Protein AF-A0A7S1RXE0-F1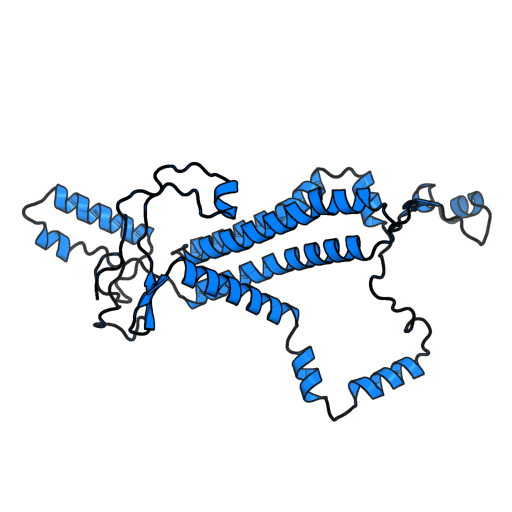 (afdb_monomer_lite)

Radius of gyration: 29.91 Å; chains: 1; bounding box: 59×55×95 Å

Organism: Alexandrium catenella (NCBI:txid2925)

Secondary structure (DSSP, 8-state):
--GGG-SS-GGGB-TTSSB--TTTEE-HHHHHHHHHHHHHHHHH-GGGHHHHHHHS---EE--S-HHHHHHHHHHHHHHHHHHHHHHHHHHHHHHHS-SS---SEEE---TTS-HHHHHHHH---TTTTEEE------HHHHHHHIIIIIHHHHHHHHHHHHHHHHHHHH---HHHHHHHHHHHHHHHTHHHHHHHHHS-HHHHHHHHTBPP--SS-GGGTTT--HHHHHHHHHHHHS-GGGHHHHHHHHHS-HHHHHHHHHHHHHHHHHHHHHEEEPTTS-EEEPPB--BS-----TTHHHHSTT--B-SS-SB-PPP-

Structure (mmCIF, N/CA/C/O backbone):
data_AF-A0A7S1RXE0-F1
#
_entry.id   AF-A0A7S1RXE0-F1
#
loop_
_atom_site.group_PDB
_atom_site.id
_atom_site.type_symbol
_atom_site.label_atom_id
_atom_site.label_alt_id
_atom_site.label_comp_id
_atom_site.label_asym_id
_atom_site.label_entity_id
_atom_site.label_seq_id
_atom_site.pdbx_PDB_ins_code
_atom_site.Cartn_x
_atom_site.Cartn_y
_atom_site.Cartn_z
_atom_site.occupancy
_atom_site.B_iso_or_equiv
_atom_site.auth_seq_id
_atom_site.auth_comp_id
_atom_site.auth_asym_id
_atom_site.auth_atom_id
_atom_site.pdbx_PDB_model_num
ATOM 1 N N . ALA A 1 1 ? 12.613 -15.939 -18.818 1.00 56.81 1 ALA A N 1
ATOM 2 C CA . ALA A 1 1 ? 13.789 -16.831 -18.950 1.00 56.81 1 ALA A CA 1
ATOM 3 C C . ALA A 1 1 ? 14.965 -16.203 -18.206 1.00 56.81 1 ALA A C 1
ATOM 5 O O . ALA A 1 1 ? 15.005 -14.984 -18.117 1.00 56.81 1 ALA A O 1
ATOM 6 N N . SER A 1 2 ? 15.896 -16.988 -17.652 1.00 66.44 2 SER A N 1
ATOM 7 C CA . SER A 1 2 ? 17.150 -16.416 -17.131 1.00 66.44 2 SER A CA 1
ATOM 8 C C . SER A 1 2 ? 17.940 -15.808 -18.292 1.00 66.44 2 SER A C 1
ATOM 10 O O . SER A 1 2 ? 18.082 -16.481 -19.314 1.00 66.44 2 SER A O 1
ATOM 12 N N . ILE A 1 3 ? 18.480 -14.592 -18.130 1.00 71.69 3 ILE A N 1
ATOM 13 C CA . ILE A 1 3 ? 19.324 -13.902 -19.132 1.00 71.69 3 ILE A CA 1
ATOM 14 C C . ILE A 1 3 ? 20.454 -14.819 -19.627 1.00 71.69 3 ILE A C 1
ATOM 16 O O . ILE A 1 3 ? 20.815 -14.809 -20.799 1.00 71.69 3 ILE A O 1
ATOM 20 N N . THR A 1 4 ? 20.963 -15.694 -18.756 1.00 79.56 4 THR A N 1
ATOM 21 C CA . THR A 1 4 ? 22.038 -16.641 -19.085 1.00 79.56 4 THR A CA 1
ATOM 22 C C . THR A 1 4 ? 21.655 -17.729 -20.089 1.00 79.56 4 THR A C 1
ATOM 24 O O . THR A 1 4 ? 22.543 -18.372 -20.638 1.00 79.56 4 THR A O 1
ATOM 27 N N . ARG A 1 5 ? 20.362 -17.971 -20.336 1.00 78.56 5 ARG A N 1
ATOM 28 C CA . ARG A 1 5 ? 19.884 -19.065 -21.200 1.00 78.56 5 ARG A CA 1
ATOM 29 C C . ARG A 1 5 ? 19.414 -18.609 -22.575 1.00 78.56 5 ARG A C 1
ATOM 31 O O . ARG A 1 5 ? 18.788 -19.403 -23.270 1.00 78.56 5 ARG A O 1
ATOM 38 N N . CYS A 1 6 ? 19.658 -17.358 -22.959 1.00 73.44 6 CYS A N 1
ATOM 39 C CA . CYS A 1 6 ? 19.063 -16.843 -24.183 1.00 73.44 6 CYS A CA 1
ATOM 40 C C . CYS A 1 6 ? 19.941 -15.895 -25.015 1.00 73.44 6 CYS A C 1
ATOM 42 O O . CYS A 1 6 ? 19.549 -14.757 -25.262 1.00 73.44 6 CYS A O 1
ATOM 44 N N . PRO A 1 7 ? 21.121 -16.352 -25.469 1.00 74.12 7 PRO A N 1
ATOM 45 C CA . PRO A 1 7 ? 21.952 -15.567 -26.375 1.00 74.12 7 PRO A CA 1
ATOM 46 C C . PRO A 1 7 ? 21.363 -15.441 -27.792 1.00 74.12 7 PRO A C 1
ATOM 48 O O . PRO A 1 7 ? 21.602 -14.424 -28.423 1.00 74.12 7 PRO A O 1
ATOM 51 N N . ASP A 1 8 ? 20.550 -16.399 -28.265 1.00 79.75 8 ASP A N 1
ATOM 52 C CA . ASP A 1 8 ? 20.041 -16.420 -29.655 1.00 79.75 8 ASP A CA 1
ATOM 53 C C . ASP A 1 8 ? 18.549 -16.797 -29.774 1.00 79.75 8 ASP A C 1
ATOM 55 O O . ASP A 1 8 ? 18.056 -17.124 -30.853 1.00 79.75 8 ASP A O 1
ATOM 59 N N . GLY A 1 9 ? 17.808 -16.808 -28.662 1.00 77.50 9 GLY A N 1
ATOM 60 C CA . GLY A 1 9 ? 16.384 -17.148 -28.694 1.00 77.50 9 GLY A CA 1
ATOM 61 C C . GLY A 1 9 ? 15.534 -16.021 -29.305 1.00 77.50 9 GLY A C 1
ATOM 62 O O . GLY A 1 9 ? 15.848 -14.848 -29.088 1.00 77.50 9 GLY A O 1
ATOM 63 N N . PRO A 1 10 ? 14.422 -16.341 -29.997 1.00 73.75 10 PRO A N 1
ATOM 64 C CA . PRO A 1 10 ? 13.541 -15.335 -30.607 1.00 73.75 10 PRO A CA 1
ATOM 65 C C . PRO A 1 10 ? 12.991 -14.330 -29.578 1.00 73.75 10 PRO A C 1
ATOM 67 O O . PRO A 1 10 ? 12.842 -13.148 -29.868 1.00 73.75 10 PRO A O 1
ATOM 70 N N . ASN A 1 11 ? 12.818 -14.765 -28.327 1.00 75.56 11 ASN A N 1
ATOM 71 C CA . ASN A 1 11 ? 12.256 -13.965 -27.234 1.00 75.56 11 ASN A CA 1
ATOM 72 C C . ASN A 1 11 ? 13.297 -13.129 -26.463 1.00 75.56 11 ASN A C 1
ATOM 74 O O . ASN A 1 11 ? 13.048 -12.736 -25.322 1.00 75.56 11 ASN A O 1
ATOM 78 N N . CYS A 1 12 ? 14.483 -12.901 -27.039 1.00 82.50 12 CYS A N 1
ATOM 79 C CA . CYS A 1 12 ? 15.618 -12.281 -26.337 1.00 82.50 12 CYS A CA 1
ATOM 80 C C . CYS A 1 12 ? 16.086 -10.973 -26.948 1.00 82.50 12 CYS A C 1
ATOM 82 O O . CYS A 1 12 ? 17.210 -10.533 -26.714 1.00 82.50 12 CYS A O 1
ATOM 84 N N . ARG A 1 13 ? 15.175 -10.316 -27.664 1.00 86.69 13 ARG A N 1
ATOM 85 C CA . ARG A 1 13 ? 15.308 -8.925 -28.074 1.00 86.69 13 ARG A CA 1
ATOM 86 C C . ARG A 1 13 ? 14.659 -8.013 -27.046 1.00 86.69 13 ARG A C 1
ATOM 88 O O . ARG A 1 13 ? 13.558 -8.295 -26.572 1.00 86.69 13 ARG A O 1
ATOM 95 N N . GLY A 1 14 ? 15.360 -6.946 -26.694 1.00 86.75 14 GLY A N 1
ATOM 96 C CA . GLY A 1 14 ? 14.820 -5.917 -25.825 1.00 86.75 14 GLY A CA 1
ATOM 97 C C . GLY A 1 14 ? 13.985 -4.884 -26.553 1.00 86.75 14 GLY A C 1
ATOM 98 O O . GLY A 1 14 ? 13.814 -4.963 -27.773 1.00 86.75 14 GLY A O 1
ATOM 99 N N . PRO A 1 15 ? 13.436 -3.915 -25.808 1.00 84.56 15 PRO A N 1
ATOM 100 C CA . PRO A 1 15 ? 12.688 -2.815 -26.377 1.00 84.56 15 PRO A CA 1
ATOM 101 C C . PRO A 1 15 ? 13.453 -2.038 -27.448 1.00 84.56 15 PRO A C 1
ATOM 103 O O . PRO A 1 15 ? 12.824 -1.535 -28.375 1.00 84.56 15 PRO A O 1
ATOM 106 N N . GLY A 1 16 ? 14.787 -1.976 -27.357 1.00 87.38 16 GLY A N 1
ATOM 107 C CA . GLY A 1 16 ? 15.658 -1.377 -28.369 1.00 87.38 16 GLY A CA 1
ATOM 108 C C . GLY A 1 16 ? 15.808 -2.210 -29.645 1.00 87.38 16 GLY A C 1
ATOM 109 O O . GLY A 1 16 ? 16.477 -1.773 -30.581 1.00 87.38 16 GLY A O 1
ATOM 110 N N . GLY A 1 17 ? 15.190 -3.393 -29.706 1.00 87.44 17 GLY A N 1
ATOM 111 C CA . GLY A 1 17 ? 15.201 -4.294 -30.857 1.00 87.44 17 GLY A CA 1
ATOM 112 C C . GLY A 1 17 ? 16.471 -5.136 -30.990 1.00 87.44 17 GLY A C 1
ATOM 113 O O . GLY A 1 17 ? 16.595 -5.897 -31.953 1.00 87.44 17 GLY A O 1
ATOM 114 N N . THR A 1 18 ? 17.405 -5.039 -30.044 1.00 88.56 18 THR A N 1
ATOM 115 C CA . THR A 1 18 ? 18.674 -5.770 -30.054 1.00 88.56 18 THR A CA 1
ATOM 116 C C . THR A 1 18 ? 18.710 -6.858 -28.980 1.00 88.56 18 THR A C 1
ATOM 118 O O . THR A 1 18 ? 17.915 -6.874 -28.042 1.00 88.56 18 THR A O 1
ATOM 121 N N . THR A 1 19 ? 19.629 -7.812 -29.126 1.00 87.00 19 THR A N 1
ATOM 122 C CA . THR A 1 19 ? 19.705 -8.977 -28.240 1.00 87.00 19 THR A CA 1
ATOM 123 C C . THR A 1 19 ? 20.204 -8.618 -26.839 1.00 87.00 19 THR A C 1
ATOM 125 O O . THR A 1 19 ? 21.245 -7.969 -26.687 1.00 87.00 19 THR A O 1
ATOM 128 N N . TYR A 1 20 ? 19.510 -9.091 -25.805 1.00 85.12 20 TYR A N 1
ATOM 129 C CA . TYR A 1 20 ? 19.925 -8.916 -24.417 1.00 85.12 20 TYR A CA 1
ATOM 130 C C . TYR A 1 20 ? 21.202 -9.695 -24.108 1.00 85.12 20 TYR A C 1
ATOM 132 O O . TYR A 1 20 ? 21.235 -10.923 -24.154 1.00 85.12 20 TYR A O 1
ATOM 140 N N . THR A 1 21 ? 22.245 -8.985 -23.691 1.00 87.06 21 THR A N 1
ATOM 141 C CA . THR A 1 21 ? 23.423 -9.594 -23.067 1.00 87.06 21 THR A CA 1
ATOM 142 C C . THR A 1 21 ? 23.745 -8.861 -21.773 1.00 87.06 21 THR A C 1
ATOM 144 O O . THR A 1 21 ? 23.482 -7.665 -21.644 1.00 87.06 21 THR A O 1
ATOM 147 N N . LEU A 1 22 ? 24.331 -9.564 -20.798 1.00 85.62 22 LEU A N 1
ATOM 148 C CA . LEU A 1 22 ? 24.631 -8.991 -19.479 1.00 85.62 22 LEU A CA 1
ATOM 149 C C . LEU A 1 22 ? 25.513 -7.729 -19.571 1.00 85.62 22 LEU A C 1
ATOM 151 O O . LEU A 1 22 ? 25.358 -6.808 -18.780 1.00 85.62 22 LEU A O 1
ATOM 155 N N . SER A 1 23 ? 26.408 -7.660 -20.561 1.00 88.50 23 SER A N 1
ATOM 156 C CA . SER A 1 23 ? 27.280 -6.503 -20.808 1.00 88.50 23 SER A CA 1
ATOM 157 C C . SER A 1 23 ? 26.584 -5.323 -21.502 1.00 88.50 23 SER A C 1
ATOM 159 O O . SER A 1 23 ? 27.087 -4.194 -21.448 1.00 88.50 23 SER A O 1
ATOM 161 N N . ARG A 1 24 ? 25.446 -5.572 -22.163 1.00 89.94 24 ARG A N 1
ATOM 162 C CA . ARG A 1 24 ? 24.657 -4.569 -22.895 1.00 89.94 24 ARG A CA 1
ATOM 163 C C . ARG A 1 24 ? 23.478 -4.029 -22.092 1.00 89.94 24 ARG A C 1
ATOM 165 O O . ARG A 1 24 ? 22.916 -3.026 -22.512 1.00 89.94 24 ARG A O 1
ATOM 172 N N . LEU A 1 25 ? 23.144 -4.630 -20.949 1.00 88.88 25 LEU A N 1
ATOM 173 C CA . LEU A 1 25 ? 22.117 -4.114 -20.046 1.00 88.88 25 LEU A CA 1
ATOM 174 C C . LEU A 1 25 ? 22.573 -2.810 -19.385 1.00 88.88 25 LEU A C 1
ATOM 176 O O . LEU A 1 25 ? 23.655 -2.730 -18.795 1.00 88.88 25 LEU A O 1
ATOM 180 N N . ARG A 1 26 ? 21.746 -1.774 -19.509 1.00 89.88 26 ARG A N 1
ATOM 181 C CA . ARG A 1 26 ? 21.965 -0.442 -18.936 1.00 89.88 26 ARG A CA 1
ATOM 182 C C . ARG A 1 26 ? 20.712 0.022 -18.198 1.00 89.88 26 ARG A C 1
ATOM 184 O O . ARG A 1 26 ? 19.604 -0.388 -18.541 1.00 89.88 26 ARG A O 1
ATOM 191 N N . SER A 1 27 ? 20.895 0.913 -17.222 1.00 87.25 27 SER A N 1
ATOM 192 C CA . SER A 1 27 ? 19.776 1.648 -16.631 1.00 87.25 27 SER A CA 1
ATOM 193 C C . SER A 1 27 ? 19.073 2.483 -17.705 1.00 87.25 27 SER A C 1
ATOM 195 O O . SER A 1 27 ? 19.691 2.866 -18.705 1.00 87.25 27 SER A O 1
ATOM 197 N N . PHE A 1 28 ? 17.788 2.779 -17.503 1.00 86.44 28 PHE A N 1
ATOM 198 C CA . PHE A 1 28 ? 16.991 3.531 -18.474 1.00 86.44 28 PHE A CA 1
ATOM 199 C C . PHE A 1 28 ? 17.603 4.899 -18.810 1.00 86.44 28 PHE A C 1
ATOM 201 O O . PHE A 1 28 ? 17.676 5.259 -19.983 1.00 86.44 28 PHE A O 1
ATOM 208 N N . ASP A 1 29 ? 18.140 5.619 -17.822 1.00 87.88 29 ASP A N 1
ATOM 209 C CA . ASP A 1 29 ? 18.798 6.912 -18.050 1.00 87.88 29 ASP A CA 1
ATOM 210 C C . ASP A 1 29 ? 20.052 6.782 -18.917 1.00 87.88 29 ASP A C 1
ATOM 212 O O . ASP A 1 29 ? 20.273 7.563 -19.849 1.00 87.88 29 ASP A O 1
ATOM 216 N N . ALA A 1 30 ? 20.872 5.763 -18.644 1.00 90.88 30 ALA A N 1
ATOM 217 C CA . ALA A 1 30 ? 22.077 5.499 -19.417 1.00 90.88 30 ALA A CA 1
ATOM 218 C C . ALA A 1 30 ? 21.731 5.070 -20.848 1.00 90.88 30 ALA A C 1
ATOM 220 O O . ALA A 1 30 ? 22.378 5.518 -21.795 1.00 90.88 30 ALA A O 1
ATOM 221 N N . TYR A 1 31 ? 20.705 4.234 -21.010 1.00 92.00 31 TYR A N 1
ATOM 222 C CA . TYR A 1 31 ? 20.184 3.837 -22.313 1.00 92.00 31 TYR A CA 1
ATOM 223 C C . TYR A 1 31 ? 19.665 5.046 -23.096 1.00 92.00 31 TYR A C 1
ATOM 225 O O . TYR A 1 31 ? 20.139 5.299 -24.201 1.00 92.00 31 TYR A O 1
ATOM 233 N N . THR A 1 32 ? 18.774 5.842 -22.507 1.00 91.44 32 THR A N 1
ATOM 234 C CA . THR A 1 32 ? 18.153 7.009 -23.152 1.00 91.44 32 THR A CA 1
ATOM 235 C C . THR A 1 32 ? 19.199 8.041 -23.560 1.00 91.44 32 THR A C 1
ATOM 237 O O . THR A 1 32 ? 19.188 8.519 -24.692 1.00 91.44 32 THR A O 1
ATOM 240 N N . THR A 1 33 ? 20.172 8.322 -22.688 1.00 95.00 33 THR A N 1
ATOM 241 C CA . THR A 1 33 ? 21.290 9.229 -23.000 1.00 95.00 33 THR A CA 1
ATOM 242 C C . THR A 1 33 ? 22.105 8.731 -24.193 1.00 95.00 33 THR A C 1
ATOM 244 O O . THR A 1 33 ? 22.494 9.515 -25.059 1.00 95.00 33 THR A O 1
ATOM 247 N N . ARG A 1 34 ? 22.357 7.419 -24.275 1.00 95.38 34 ARG A N 1
ATOM 248 C CA . ARG A 1 34 ? 23.104 6.822 -25.390 1.00 95.38 34 ARG A CA 1
ATOM 249 C C . ARG A 1 34 ? 22.306 6.796 -26.687 1.00 95.38 34 ARG A C 1
ATOM 251 O O . ARG A 1 34 ? 22.886 7.076 -27.731 1.00 95.38 34 ARG A O 1
ATOM 258 N N . VAL A 1 35 ? 21.010 6.489 -26.627 1.00 94.69 35 VAL A N 1
ATOM 259 C CA . VAL A 1 35 ? 20.098 6.562 -27.780 1.00 94.69 35 VAL A CA 1
ATOM 260 C C . VAL A 1 35 ? 20.087 7.982 -28.330 1.00 94.69 35 VAL A C 1
ATOM 262 O O . VAL A 1 35 ? 20.375 8.175 -29.507 1.00 94.69 35 VAL A O 1
ATOM 265 N N . PHE A 1 36 ? 19.880 8.974 -27.462 1.00 96.00 36 PHE A N 1
ATOM 266 C CA . PHE A 1 36 ? 19.912 10.383 -27.839 1.00 96.00 36 PHE A CA 1
ATOM 267 C C . PHE A 1 36 ? 21.242 10.770 -28.499 1.00 96.00 36 PHE A C 1
ATOM 269 O O . PHE A 1 36 ? 21.249 11.368 -29.573 1.00 96.00 36 PHE A O 1
ATOM 276 N N . PHE A 1 37 ? 22.374 10.395 -27.898 1.00 97.56 37 PHE A N 1
ATOM 277 C CA . PHE A 1 37 ? 23.696 10.698 -28.449 1.00 97.56 37 PHE A CA 1
ATOM 278 C C . PHE A 1 37 ? 23.930 10.042 -29.816 1.00 97.56 37 PHE A C 1
ATOM 280 O O . PHE A 1 37 ? 24.404 10.698 -30.745 1.00 97.56 37 PHE A O 1
ATOM 287 N N . ARG A 1 38 ? 23.568 8.761 -29.963 1.00 96.88 38 ARG A N 1
ATOM 288 C CA . ARG A 1 38 ? 23.646 8.031 -31.234 1.00 96.88 38 ARG A CA 1
ATOM 289 C C . ARG A 1 38 ? 22.811 8.726 -32.304 1.00 96.88 38 ARG A C 1
ATOM 291 O O . ARG A 1 38 ? 23.309 8.962 -33.401 1.00 96.88 38 ARG A O 1
ATOM 298 N N . ASP A 1 39 ? 21.567 9.062 -31.991 1.00 96.94 39 ASP A N 1
ATOM 299 C CA . ASP A 1 39 ? 20.628 9.627 -32.960 1.00 96.94 39 ASP A CA 1
ATOM 300 C C . ASP A 1 39 ? 21.022 11.062 -33.347 1.00 96.94 39 ASP A C 1
ATOM 302 O O . ASP A 1 39 ? 20.958 11.427 -34.522 1.00 96.94 39 ASP A O 1
ATOM 306 N N . ALA A 1 40 ? 21.563 11.843 -32.406 1.00 97.81 40 ALA A N 1
ATOM 307 C CA . ALA A 1 40 ? 22.163 13.145 -32.692 1.00 97.81 40 ALA A CA 1
ATOM 308 C C . ALA A 1 40 ? 23.377 13.029 -33.631 1.00 97.81 40 ALA A C 1
ATOM 310 O O . ALA A 1 40 ? 23.483 13.786 -34.596 1.00 97.81 40 ALA A O 1
ATOM 311 N N . LEU A 1 41 ? 24.274 12.061 -33.404 1.00 98.06 41 LEU A N 1
ATOM 312 C CA . LEU A 1 41 ? 25.415 11.822 -34.295 1.00 98.06 41 LEU A CA 1
ATOM 313 C C . LEU A 1 41 ? 24.977 11.395 -35.696 1.00 98.06 41 LEU A C 1
ATOM 315 O O . LEU A 1 41 ? 25.530 11.891 -36.675 1.00 98.06 41 LEU A O 1
ATOM 319 N N . LYS A 1 42 ? 23.977 10.515 -35.803 1.00 97.88 42 LYS A N 1
ATOM 320 C CA . LYS A 1 42 ? 23.397 10.125 -37.096 1.00 97.88 42 LYS A CA 1
ATOM 321 C C . LYS A 1 42 ? 22.808 11.325 -37.833 1.00 97.88 42 LYS A C 1
ATOM 323 O O . LYS A 1 42 ? 23.025 11.468 -39.031 1.00 97.88 42 LYS A O 1
ATOM 328 N N . SER A 1 43 ? 22.121 12.211 -37.111 1.00 97.88 43 SER A N 1
ATOM 329 C CA . SER A 1 43 ? 21.580 13.445 -37.684 1.00 97.88 43 SER A CA 1
ATOM 330 C C . SER A 1 43 ? 22.671 14.413 -38.155 1.00 97.88 43 SER A C 1
ATOM 332 O O . SER A 1 43 ? 22.438 15.148 -39.110 1.00 97.88 43 SER A O 1
ATOM 334 N N . LEU A 1 44 ? 23.831 14.450 -37.490 1.00 98.12 44 LEU A N 1
ATOM 335 C CA . LEU A 1 44 ? 24.959 15.314 -37.864 1.00 98.12 44 LEU A CA 1
ATOM 336 C C . LEU A 1 44 ? 25.803 14.733 -39.010 1.00 98.12 44 LEU A C 1
ATOM 338 O O . LEU A 1 44 ? 26.353 15.493 -39.804 1.00 98.12 44 LEU A O 1
ATOM 342 N N . PHE A 1 45 ? 25.913 13.406 -39.099 1.00 98.06 45 PHE A N 1
ATOM 343 C CA . PHE A 1 45 ? 26.766 12.701 -40.059 1.00 98.06 45 PHE A CA 1
ATOM 344 C C . PHE A 1 45 ? 25.994 11.574 -40.771 1.00 98.06 45 PHE A C 1
ATOM 346 O O . PHE A 1 45 ? 26.282 10.395 -40.539 1.00 98.06 45 PHE A O 1
ATOM 353 N N . PRO A 1 46 ? 25.036 11.906 -41.658 1.00 97.88 46 PRO A N 1
ATOM 354 C CA . PRO A 1 46 ? 24.191 10.907 -42.317 1.00 97.88 46 PRO A CA 1
ATOM 355 C C . PRO A 1 46 ? 25.001 9.897 -43.146 1.00 97.88 46 PRO A C 1
ATOM 357 O O . PRO A 1 46 ? 24.705 8.705 -43.127 1.00 97.88 46 PRO A O 1
ATOM 360 N N . ASP A 1 47 ? 26.099 10.330 -43.777 1.00 98.31 47 ASP A N 1
ATOM 361 C CA . ASP A 1 47 ? 26.975 9.462 -44.583 1.00 98.31 47 ASP A CA 1
ATOM 362 C C . ASP A 1 47 ? 27.681 8.368 -43.758 1.00 98.31 47 ASP A C 1
ATOM 364 O O . ASP A 1 47 ? 28.197 7.396 -44.311 1.00 98.31 47 ASP A O 1
ATOM 368 N N . ARG A 1 48 ? 27.715 8.511 -42.425 1.00 98.06 48 ARG A N 1
ATOM 369 C CA . ARG A 1 48 ? 28.352 7.571 -41.487 1.00 98.06 48 ARG A CA 1
ATOM 370 C C . ARG A 1 48 ? 27.341 6.846 -40.605 1.00 98.06 48 ARG A C 1
ATOM 372 O O . ARG A 1 48 ? 27.725 6.281 -39.583 1.00 98.06 48 ARG A O 1
ATOM 379 N N . GLU A 1 49 ? 26.062 6.820 -40.981 1.00 97.62 49 GLU A N 1
ATOM 380 C CA . GLU A 1 49 ? 25.009 6.235 -40.146 1.00 97.62 49 GLU A CA 1
ATOM 381 C C . GLU A 1 49 ? 25.302 4.780 -39.739 1.00 97.62 49 GLU A C 1
ATOM 383 O O . GLU A 1 49 ? 25.135 4.422 -38.570 1.00 97.62 49 GLU A O 1
ATOM 388 N N . ALA A 1 50 ? 25.766 3.948 -40.677 1.00 96.94 50 ALA A N 1
ATOM 389 C CA . ALA A 1 50 ? 26.073 2.541 -40.416 1.00 96.94 50 ALA A CA 1
ATOM 390 C C . ALA A 1 50 ? 27.254 2.371 -39.444 1.00 96.94 50 ALA A C 1
ATOM 392 O O . ALA A 1 50 ? 27.205 1.537 -38.541 1.00 96.94 50 ALA A O 1
ATOM 393 N N . GLU A 1 51 ? 28.294 3.195 -39.593 1.00 97.62 51 GLU A N 1
ATOM 394 C CA . GLU A 1 51 ? 29.463 3.183 -38.711 1.00 97.62 51 GLU A CA 1
ATOM 395 C C . GLU A 1 51 ? 29.095 3.662 -37.301 1.00 97.62 51 GLU A C 1
ATOM 397 O O . GLU A 1 51 ? 29.455 3.022 -36.315 1.00 97.62 51 GLU A O 1
ATOM 402 N N . ILE A 1 52 ? 28.314 4.742 -37.196 1.00 97.62 52 ILE A N 1
ATOM 403 C CA . ILE A 1 52 ? 27.818 5.274 -35.920 1.00 97.62 52 ILE A CA 1
ATOM 404 C C . ILE A 1 52 ? 26.892 4.263 -35.246 1.00 97.62 52 ILE A C 1
ATOM 406 O O . ILE A 1 52 ? 27.002 4.051 -34.044 1.00 97.62 52 ILE A O 1
ATOM 410 N N . GLY A 1 53 ? 26.008 3.606 -35.999 1.00 94.81 53 GLY A N 1
ATOM 411 C CA . GLY A 1 53 ? 25.128 2.566 -35.467 1.00 94.81 53 GLY A CA 1
ATOM 412 C C . GLY A 1 53 ? 25.897 1.390 -34.861 1.00 94.81 53 GLY A C 1
ATOM 413 O O . GLY A 1 53 ? 25.487 0.873 -33.825 1.00 94.81 53 GLY A O 1
ATOM 414 N N . ALA A 1 54 ? 27.024 1.006 -35.467 1.00 94.38 54 ALA A N 1
ATOM 415 C CA . ALA A 1 54 ? 27.889 -0.052 -34.953 1.00 94.38 54 ALA A CA 1
ATOM 416 C C . ALA A 1 54 ? 28.758 0.403 -33.765 1.00 94.38 54 ALA A C 1
ATOM 418 O O . ALA A 1 54 ? 28.960 -0.362 -32.824 1.00 94.38 54 ALA A O 1
ATOM 419 N N . ALA A 1 55 ? 29.278 1.636 -33.794 1.00 96.44 55 ALA A N 1
ATOM 420 C CA . ALA A 1 55 ? 30.195 2.151 -32.776 1.00 96.44 55 ALA A CA 1
ATOM 421 C C . ALA A 1 55 ? 29.487 2.703 -31.525 1.00 96.44 55 ALA A C 1
ATOM 423 O O . ALA A 1 55 ? 30.004 2.584 -30.415 1.00 96.44 55 ALA A O 1
ATOM 424 N N . ALA A 1 56 ? 28.309 3.306 -31.691 1.00 95.44 56 ALA A N 1
ATOM 425 C CA . ALA A 1 56 ? 27.513 3.929 -30.636 1.00 95.44 56 ALA A CA 1
ATOM 426 C C . ALA A 1 56 ? 26.283 3.074 -30.295 1.00 95.44 56 ALA A C 1
ATOM 428 O O . ALA A 1 56 ? 25.146 3.549 -30.311 1.00 95.44 56 ALA A O 1
ATOM 429 N N . ASP A 1 57 ? 26.517 1.798 -29.986 1.00 93.56 57 ASP A N 1
ATOM 430 C CA . ASP A 1 57 ? 25.472 0.894 -29.515 1.00 93.56 57 ASP A CA 1
ATOM 431 C C . ASP A 1 57 ? 24.938 1.361 -28.142 1.00 93.56 57 ASP A C 1
ATOM 433 O O . ASP A 1 57 ? 25.689 1.372 -27.153 1.00 93.56 57 ASP A O 1
ATOM 437 N N . PRO A 1 58 ? 23.649 1.742 -28.032 1.00 94.56 58 PRO A N 1
ATOM 438 C CA . PRO A 1 58 ? 23.082 2.138 -26.751 1.00 94.56 58 PRO A CA 1
ATOM 439 C C . PRO A 1 58 ? 23.006 0.967 -25.765 1.00 94.56 58 PRO A C 1
ATOM 441 O O . PRO A 1 58 ? 22.961 1.202 -24.554 1.00 94.56 58 PRO A O 1
ATOM 444 N N . GLY A 1 59 ? 23.079 -0.272 -26.261 1.00 92.44 59 GLY A N 1
ATOM 445 C CA . GLY A 1 59 ? 22.767 -1.482 -25.518 1.00 92.44 59 GLY A CA 1
ATOM 446 C C . GLY A 1 59 ? 21.260 -1.708 -25.454 1.00 92.44 59 GLY A C 1
ATOM 447 O O . GLY A 1 59 ? 20.510 -1.247 -26.311 1.00 92.44 59 GLY A O 1
ATOM 448 N N . GLU A 1 60 ? 20.818 -2.403 -24.414 1.00 90.25 60 GLU A N 1
ATOM 449 C CA . GLU A 1 60 ? 19.403 -2.580 -24.095 1.00 90.25 60 GLU A CA 1
ATOM 450 C C . GLU A 1 60 ? 19.122 -2.044 -22.696 1.00 90.25 60 GLU A C 1
ATOM 452 O O . GLU A 1 60 ? 19.933 -2.208 -21.780 1.00 90.25 60 GLU A O 1
ATOM 457 N N . TYR A 1 61 ? 17.952 -1.436 -22.522 1.00 85.69 61 TYR A N 1
ATOM 458 C CA . TYR A 1 61 ? 17.383 -1.250 -21.194 1.00 85.69 61 TYR A CA 1
ATOM 459 C C . TYR A 1 61 ? 16.431 -2.407 -20.923 1.00 85.69 61 TYR A C 1
ATOM 461 O O . TYR A 1 61 ? 15.701 -2.855 -21.806 1.00 85.69 61 TYR A O 1
ATOM 469 N N . GLY A 1 62 ? 16.441 -2.931 -19.708 1.00 72.50 62 GLY A N 1
ATOM 470 C CA . GLY A 1 62 ? 15.569 -4.047 -19.388 1.00 72.50 62 GLY A CA 1
ATOM 471 C C . GLY A 1 62 ? 15.836 -4.615 -18.011 1.00 72.50 62 GLY A C 1
ATOM 472 O O . GLY A 1 62 ? 16.985 -4.703 -17.593 1.00 72.50 62 GLY A O 1
ATOM 473 N N . LEU A 1 63 ? 14.729 -4.964 -17.348 1.00 63.41 63 LEU A N 1
ATOM 474 C CA . LEU A 1 63 ? 14.586 -5.693 -16.083 1.00 63.41 63 LEU A CA 1
ATOM 475 C C . LEU A 1 63 ? 15.886 -5.891 -15.291 1.00 63.41 63 LEU A C 1
ATOM 477 O O . LEU A 1 63 ? 16.530 -6.942 -15.351 1.00 63.41 63 LEU A O 1
ATOM 481 N N . GLU A 1 64 ? 16.205 -4.882 -14.484 1.00 68.06 64 GLU A N 1
ATOM 482 C CA . GLU A 1 64 ? 17.055 -5.077 -13.319 1.00 68.06 64 GLU A CA 1
ATOM 483 C C . GLU A 1 64 ? 16.398 -6.129 -12.401 1.00 68.06 64 GLU A C 1
ATOM 485 O O . GLU A 1 64 ? 15.173 -6.199 -12.291 1.00 68.06 64 GLU A O 1
ATOM 490 N N . ASP A 1 65 ? 17.236 -7.012 -11.851 1.00 84.62 65 ASP A N 1
ATOM 491 C CA . ASP A 1 65 ? 16.932 -8.236 -11.095 1.00 84.62 65 ASP A CA 1
ATOM 492 C C . ASP A 1 65 ? 15.448 -8.482 -10.720 1.00 84.62 65 ASP A C 1
ATOM 494 O O . ASP A 1 65 ? 14.883 -7.853 -9.819 1.00 84.62 65 ASP A O 1
ATOM 498 N N . TYR A 1 66 ? 14.838 -9.489 -11.361 1.00 86.81 66 TYR A N 1
ATOM 499 C CA . TYR A 1 66 ? 13.473 -9.952 -11.077 1.00 86.81 66 TYR A CA 1
ATOM 500 C C . TYR A 1 66 ? 13.231 -10.217 -9.583 1.00 86.81 66 TYR A C 1
ATOM 502 O O . TYR A 1 66 ? 12.156 -9.901 -9.063 1.00 86.81 66 TYR A O 1
ATOM 510 N N . TYR A 1 67 ? 14.218 -10.777 -8.879 1.00 90.88 67 TYR A N 1
ATOM 511 C CA . TYR A 1 67 ? 14.086 -11.090 -7.459 1.00 90.88 67 TYR A CA 1
ATOM 512 C C . TYR A 1 67 ? 14.072 -9.830 -6.600 1.00 90.88 67 TYR A C 1
ATOM 514 O O . TYR A 1 67 ? 13.300 -9.763 -5.646 1.00 90.88 67 TYR A O 1
ATOM 522 N N . CYS A 1 68 ? 14.862 -8.816 -6.960 1.00 90.25 68 CYS A N 1
ATOM 523 C CA . CYS A 1 68 ? 14.848 -7.524 -6.279 1.00 90.25 68 CYS A CA 1
ATOM 524 C C . CYS A 1 68 ? 13.465 -6.869 -6.385 1.00 90.25 68 CYS A C 1
ATOM 526 O O . CYS A 1 68 ? 12.885 -6.473 -5.372 1.00 90.25 68 CYS A O 1
ATOM 528 N N . ARG A 1 69 ? 12.875 -6.860 -7.586 1.00 91.56 69 ARG A N 1
ATOM 529 C CA . ARG A 1 69 ? 11.515 -6.347 -7.802 1.00 91.56 69 ARG A CA 1
ATOM 530 C C . ARG A 1 69 ? 10.474 -7.104 -6.983 1.00 91.56 69 ARG A C 1
ATOM 532 O O . ARG A 1 69 ? 9.650 -6.475 -6.322 1.00 91.56 69 ARG A O 1
ATOM 539 N N . LEU A 1 70 ? 10.523 -8.438 -6.989 1.00 94.38 70 LEU A N 1
ATOM 540 C CA . LEU A 1 70 ? 9.605 -9.262 -6.198 1.00 94.38 70 LEU A CA 1
ATOM 541 C C . LEU A 1 70 ? 9.767 -9.003 -4.694 1.00 94.38 70 LEU A C 1
ATOM 543 O O . LEU A 1 70 ? 8.774 -8.920 -3.976 1.00 94.38 70 LEU A O 1
ATOM 547 N N . MET A 1 71 ? 11.002 -8.826 -4.220 1.00 94.56 71 MET A N 1
ATOM 548 C CA . MET A 1 71 ? 11.292 -8.495 -2.827 1.00 94.56 71 MET A CA 1
ATOM 549 C C . MET A 1 71 ? 10.737 -7.118 -2.443 1.00 94.56 71 MET A C 1
ATOM 551 O O . MET A 1 71 ? 10.110 -6.990 -1.395 1.00 94.56 71 MET A O 1
ATOM 555 N N . CYS A 1 72 ? 10.901 -6.088 -3.275 1.00 94.06 72 CYS A N 1
ATOM 556 C CA . CYS A 1 72 ? 10.333 -4.768 -2.989 1.00 94.06 72 CYS A CA 1
ATOM 557 C C . CYS A 1 72 ? 8.807 -4.757 -3.069 1.00 94.06 72 CYS A C 1
ATOM 559 O O . CYS A 1 72 ? 8.167 -4.143 -2.219 1.00 94.06 72 CYS A O 1
ATOM 561 N N . ALA A 1 73 ? 8.213 -5.491 -4.013 1.00 95.25 73 ALA A N 1
ATOM 562 C CA . ALA A 1 73 ? 6.769 -5.701 -4.046 1.00 95.25 73 ALA A CA 1
ATOM 563 C C . ALA A 1 73 ? 6.277 -6.400 -2.766 1.00 95.25 73 ALA A C 1
ATOM 565 O O . ALA A 1 73 ? 5.269 -5.989 -2.195 1.00 95.25 73 ALA A O 1
ATOM 566 N N . LEU A 1 74 ? 7.010 -7.402 -2.268 1.00 96.19 74 LEU A N 1
ATOM 567 C CA . LEU A 1 74 ? 6.706 -8.072 -1.003 1.00 96.19 74 LEU A CA 1
ATOM 568 C C . LEU A 1 74 ? 6.766 -7.096 0.180 1.00 96.19 74 LEU A C 1
ATOM 570 O O . LEU A 1 74 ? 5.817 -7.035 0.957 1.00 96.19 74 LEU A O 1
ATOM 574 N N . LEU A 1 75 ? 7.840 -6.311 0.302 1.00 94.81 75 LEU A N 1
ATOM 575 C CA . LEU A 1 75 ? 7.999 -5.313 1.370 1.00 94.81 75 LEU A CA 1
ATOM 576 C C . LEU A 1 75 ? 6.901 -4.243 1.329 1.00 94.81 75 LEU A C 1
ATOM 578 O O . LEU A 1 75 ? 6.374 -3.855 2.372 1.00 94.81 75 LEU A O 1
ATOM 582 N N . PHE A 1 76 ? 6.521 -3.800 0.132 1.00 95.31 76 PHE A N 1
ATOM 583 C CA . PHE A 1 76 ? 5.409 -2.877 -0.056 1.00 95.31 76 PHE A CA 1
ATOM 584 C C . PHE A 1 76 ? 4.082 -3.490 0.407 1.00 95.31 76 PHE A C 1
ATOM 586 O O . PHE A 1 76 ? 3.378 -2.892 1.222 1.00 95.31 76 PHE A O 1
ATOM 593 N N . VAL A 1 77 ? 3.764 -4.712 -0.040 1.00 96.56 77 VAL A N 1
ATOM 594 C CA . VAL A 1 77 ? 2.540 -5.417 0.373 1.00 96.56 77 VAL A CA 1
ATOM 595 C C . VAL A 1 77 ? 2.529 -5.661 1.884 1.00 96.56 77 VAL A C 1
ATOM 597 O O . VAL A 1 77 ? 1.482 -5.513 2.506 1.00 96.56 77 VAL A O 1
ATOM 600 N N . MET A 1 78 ? 3.675 -5.963 2.502 1.00 95.06 78 MET A N 1
ATOM 601 C CA . MET A 1 78 ? 3.780 -6.078 3.961 1.00 95.06 78 MET A CA 1
ATOM 602 C C . MET A 1 78 ? 3.334 -4.801 4.679 1.00 95.06 78 MET A C 1
ATOM 604 O O . MET A 1 78 ? 2.555 -4.897 5.622 1.00 95.06 78 MET A O 1
ATOM 608 N N . GLY A 1 79 ? 3.780 -3.623 4.229 1.00 93.44 79 GLY A N 1
ATOM 609 C CA . GLY A 1 79 ? 3.360 -2.347 4.824 1.00 93.44 79 GLY A CA 1
ATOM 610 C C . GLY A 1 79 ? 1.870 -2.060 4.619 1.00 93.44 79 GLY A C 1
ATOM 611 O O . GLY A 1 79 ? 1.172 -1.646 5.536 1.00 93.44 79 GLY A O 1
ATOM 612 N N . VAL A 1 80 ? 1.363 -2.358 3.427 1.00 95.19 80 VAL A N 1
ATOM 613 C CA . VAL A 1 80 ? -0.043 -2.172 3.042 1.00 95.19 80 VAL A CA 1
ATOM 614 C C . VAL A 1 80 ? -1.013 -3.078 3.812 1.00 95.19 80 VAL A C 1
ATOM 616 O O . VAL A 1 80 ? -2.164 -2.701 4.054 1.00 95.19 80 VAL A O 1
ATOM 619 N N . VAL A 1 81 ? -0.596 -4.298 4.158 1.00 95.75 81 VAL A N 1
ATOM 620 C CA . VAL A 1 81 ? -1.448 -5.272 4.861 1.00 95.75 81 VAL A CA 1
ATOM 621 C C . VAL A 1 81 ? -1.803 -4.800 6.266 1.00 95.75 81 VAL A C 1
ATOM 623 O O . VAL A 1 81 ? -2.899 -5.095 6.741 1.00 95.75 81 VAL A O 1
ATOM 626 N N . ASP A 1 82 ? -0.934 -4.033 6.911 1.00 93.88 82 ASP A N 1
ATOM 627 C CA . ASP A 1 82 ? -1.191 -3.520 8.259 1.00 93.88 82 ASP A CA 1
ATOM 628 C C . ASP A 1 82 ? -2.345 -2.520 8.248 1.00 93.88 82 ASP A C 1
ATOM 630 O O . ASP A 1 82 ? -3.244 -2.582 9.089 1.00 93.88 82 ASP A O 1
ATOM 634 N N . ASP A 1 83 ? -2.406 -1.681 7.219 1.00 93.88 83 ASP A N 1
ATOM 635 C CA . ASP A 1 83 ? -3.514 -0.750 7.037 1.00 93.88 83 ASP A CA 1
ATOM 636 C C . ASP A 1 83 ? -4.806 -1.451 6.614 1.00 93.88 83 ASP A C 1
ATOM 638 O O . ASP A 1 83 ? -5.894 -1.047 7.043 1.00 93.88 83 ASP A O 1
ATOM 642 N N . LEU A 1 84 ? -4.715 -2.552 5.856 1.00 95.00 84 LEU A N 1
ATOM 643 C CA . LEU A 1 84 ? -5.874 -3.413 5.605 1.00 95.00 84 LEU A CA 1
ATOM 644 C C . LEU A 1 84 ? -6.416 -3.978 6.920 1.00 95.00 84 LEU A C 1
ATOM 646 O O . LEU A 1 84 ? -7.622 -3.934 7.148 1.00 95.00 84 LEU A O 1
ATOM 650 N N . GLN A 1 85 ? -5.546 -4.482 7.799 1.00 94.81 85 GLN A N 1
ATOM 651 C CA . GLN A 1 85 ? -5.950 -5.033 9.093 1.00 94.81 85 GLN A CA 1
ATOM 652 C C . GLN A 1 85 ? -6.632 -3.983 9.968 1.00 94.81 85 GLN A C 1
ATOM 654 O O . GLN A 1 85 ? -7.724 -4.251 10.468 1.00 94.81 85 GLN A O 1
ATOM 659 N N . LYS A 1 86 ? -6.066 -2.775 10.080 1.00 93.75 86 LYS A N 1
ATOM 660 C CA . LYS A 1 86 ? -6.706 -1.649 10.785 1.00 93.75 86 LYS A CA 1
ATOM 661 C C . LYS A 1 86 ? -8.080 -1.317 10.189 1.00 93.75 86 LYS A C 1
ATOM 663 O O . LYS A 1 86 ? -9.040 -1.070 10.914 1.00 93.75 86 LYS A O 1
ATOM 668 N N . THR A 1 87 ? -8.204 -1.349 8.861 1.00 95.06 87 THR A N 1
ATOM 669 C CA . THR A 1 87 ? -9.470 -1.070 8.158 1.00 95.06 87 THR A CA 1
ATOM 670 C C . THR A 1 87 ? -10.512 -2.166 8.397 1.00 95.06 87 THR A C 1
ATOM 672 O O . THR A 1 87 ? -11.683 -1.868 8.631 1.00 95.06 87 THR A O 1
ATOM 675 N N . LEU A 1 88 ? -10.097 -3.435 8.406 1.00 95.75 88 LEU A N 1
ATOM 676 C CA . LEU A 1 88 ? -10.960 -4.569 8.741 1.00 95.75 88 LEU A CA 1
ATOM 677 C C . LEU A 1 88 ? -11.383 -4.547 10.213 1.00 95.75 88 LEU A C 1
ATOM 679 O O . LEU A 1 88 ? -12.538 -4.835 10.506 1.00 95.75 88 LEU A O 1
ATOM 683 N N . GLN A 1 89 ? -10.489 -4.171 11.131 1.00 94.44 89 GLN A N 1
ATOM 684 C CA . GLN A 1 89 ? -10.819 -3.976 12.545 1.00 94.44 89 GLN A CA 1
ATOM 685 C C . GLN A 1 89 ? -11.842 -2.856 12.729 1.00 94.44 89 GLN A C 1
ATOM 687 O O . GLN A 1 89 ? -12.79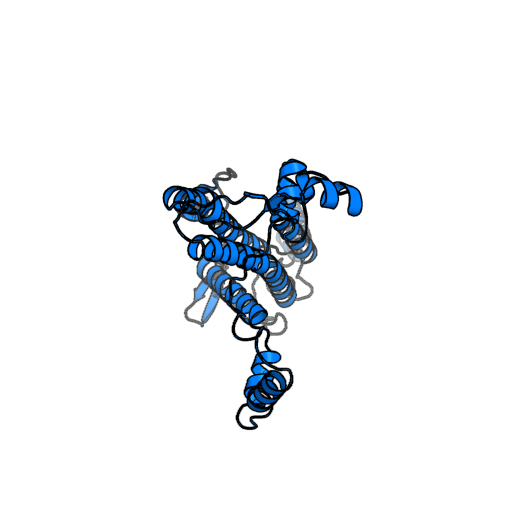9 -3.038 13.473 1.00 94.44 89 GLN A O 1
ATOM 692 N N . LEU A 1 90 ? -11.705 -1.740 12.006 1.00 94.56 90 LEU A N 1
ATOM 693 C CA . LEU A 1 90 ? -12.706 -0.673 12.001 1.00 94.56 90 LEU A CA 1
ATOM 694 C C . LEU A 1 90 ? -14.062 -1.167 11.471 1.00 94.56 90 LEU A C 1
ATOM 696 O O . LEU A 1 90 ? -15.097 -0.885 12.071 1.00 94.56 90 LEU A O 1
ATOM 700 N N . ALA A 1 91 ? -14.068 -1.930 10.374 1.00 96.81 91 ALA A N 1
ATOM 701 C CA . ALA A 1 91 ? -15.290 -2.527 9.834 1.00 96.81 91 ALA A CA 1
ATOM 702 C C . ALA A 1 91 ? -15.945 -3.488 10.838 1.00 96.81 91 ALA A C 1
ATOM 704 O O . ALA A 1 91 ? -17.155 -3.433 11.061 1.00 96.81 91 ALA A O 1
ATOM 705 N N . PHE A 1 92 ? -15.138 -4.340 11.474 1.00 96.00 92 PHE A N 1
ATOM 706 C CA . PHE A 1 92 ? -15.597 -5.278 12.490 1.00 96.00 92 PHE A CA 1
ATOM 707 C C . PHE A 1 92 ? -16.132 -4.554 13.726 1.00 96.00 92 PHE A C 1
ATOM 709 O O . PHE A 1 92 ? -17.189 -4.923 14.222 1.00 96.00 92 PHE A O 1
ATOM 716 N N . LEU A 1 93 ? -15.468 -3.489 14.179 1.00 94.69 93 LEU A N 1
ATOM 717 C CA . LEU A 1 93 ? -15.925 -2.648 15.283 1.00 94.69 93 LEU A CA 1
ATOM 718 C C . LEU A 1 93 ? -17.297 -2.032 14.975 1.00 94.69 93 LEU A C 1
ATOM 720 O O . LEU A 1 93 ? -18.220 -2.160 15.774 1.00 94.69 93 LEU A O 1
ATOM 724 N N . LEU A 1 94 ? -17.472 -1.426 13.795 1.00 95.88 94 LEU A N 1
ATOM 725 C CA . LEU A 1 94 ? -18.758 -0.846 13.379 1.00 95.88 94 LEU A CA 1
ATOM 726 C C . LEU A 1 94 ? -19.886 -1.887 13.331 1.00 95.88 94 LEU A C 1
ATOM 728 O O . LEU A 1 94 ? -21.034 -1.570 13.659 1.00 95.88 94 LEU A O 1
ATOM 732 N N . TYR A 1 95 ? -19.556 -3.118 12.937 1.00 96.25 95 TYR A N 1
ATOM 733 C CA . TYR A 1 95 ? -20.488 -4.241 12.922 1.00 96.25 95 TYR A CA 1
ATOM 734 C C . TYR A 1 95 ? -20.819 -4.752 14.334 1.00 96.25 95 TYR A C 1
ATOM 736 O O . TYR A 1 95 ? -21.991 -4.957 14.646 1.00 96.25 95 TYR A O 1
ATOM 744 N N . ALA A 1 96 ? -19.805 -4.927 15.184 1.00 95.38 96 ALA A N 1
ATOM 745 C CA . ALA A 1 96 ? -19.922 -5.516 16.516 1.00 95.38 96 ALA A CA 1
ATOM 746 C C . ALA A 1 96 ? -20.594 -4.588 17.539 1.00 95.38 96 ALA A C 1
ATOM 748 O O . ALA A 1 96 ? -21.204 -5.072 18.492 1.00 95.38 96 ALA A O 1
ATOM 749 N N . LEU A 1 97 ? -20.506 -3.266 17.362 1.00 95.81 97 LEU A N 1
ATOM 750 C CA . LEU A 1 97 ? -21.132 -2.322 18.287 1.00 95.81 97 LEU A CA 1
ATOM 751 C C . LEU A 1 97 ? -22.654 -2.505 18.334 1.00 95.81 97 LEU A C 1
ATOM 753 O O . LEU A 1 97 ? -23.271 -2.716 17.292 1.00 95.81 97 LEU A O 1
ATOM 757 N N . PRO A 1 98 ? -23.316 -2.370 19.495 1.00 96.19 98 PRO A N 1
ATOM 758 C CA . PRO A 1 98 ? -24.772 -2.404 19.557 1.00 96.19 98 PRO A CA 1
ATOM 759 C C . PRO A 1 98 ? -25.382 -1.163 18.888 1.00 96.19 98 PRO A C 1
ATOM 761 O O . PRO A 1 98 ? -24.757 -0.109 18.785 1.00 96.19 98 PRO A O 1
ATOM 764 N N . THR A 1 99 ? -26.613 -1.294 18.386 1.00 97.94 99 THR A N 1
ATOM 765 C CA . THR A 1 99 ? -27.324 -0.207 17.676 1.00 97.94 99 THR A CA 1
ATOM 766 C C . THR A 1 99 ? -28.060 0.754 18.627 1.00 97.94 99 THR A C 1
ATOM 768 O O . THR A 1 99 ? -28.651 1.745 18.200 1.00 97.94 99 THR A O 1
ATOM 771 N N . GLN A 1 100 ? -28.045 0.466 19.929 1.00 97.00 100 GLN A N 1
ATOM 772 C CA . GLN A 1 100 ? -28.686 1.297 20.946 1.00 97.00 100 GLN A CA 1
ATOM 773 C C . GLN A 1 100 ? -27.824 2.529 21.233 1.00 97.00 100 GLN A C 1
ATOM 775 O O . GLN A 1 100 ? -26.602 2.436 21.248 1.00 97.00 100 GLN A O 1
ATOM 780 N N . CYS A 1 101 ? -28.455 3.690 21.417 1.00 95.44 101 CYS A N 1
ATOM 781 C CA . CYS A 1 101 ? -27.739 4.911 21.769 1.00 95.44 101 CYS A CA 1
ATOM 782 C C . CYS A 1 101 ? -27.338 4.840 23.244 1.00 95.44 101 CYS A C 1
ATOM 784 O O . CYS A 1 101 ? -28.208 4.838 24.115 1.00 95.44 101 CYS A O 1
ATOM 786 N N . GLU A 1 102 ? -26.040 4.784 23.517 1.00 95.44 102 GLU A N 1
ATOM 787 C CA . GLU A 1 102 ? -25.502 4.775 24.874 1.00 95.44 102 GLU A CA 1
ATOM 788 C C . GLU A 1 102 ? -24.514 5.930 25.065 1.00 95.44 102 GLU A C 1
ATOM 790 O O . GLU A 1 102 ? -23.841 6.359 24.127 1.00 95.44 102 GLU A O 1
ATOM 795 N N . SER A 1 103 ? -24.405 6.437 26.296 1.00 96.00 103 SER A N 1
ATOM 796 C CA . SER A 1 103 ? -23.369 7.418 26.625 1.00 96.00 103 SER A CA 1
ATOM 797 C C . SER A 1 103 ? -21.994 6.747 26.619 1.00 96.00 103 SER A C 1
ATOM 799 O O . SER A 1 103 ? -21.774 5.767 27.334 1.00 96.00 103 SER A O 1
ATOM 801 N N . TRP A 1 104 ? -21.067 7.301 25.836 1.00 96.00 104 TRP A N 1
ATOM 802 C CA . TRP A 1 104 ? -19.650 6.912 25.807 1.00 96.00 104 TRP A CA 1
ATOM 803 C C . TRP A 1 104 ? -18.850 7.500 26.975 1.00 96.00 104 TRP A C 1
ATOM 805 O O . TRP A 1 104 ? -17.735 7.067 27.244 1.00 96.00 104 TRP A O 1
ATOM 815 N N . VAL A 1 105 ? -19.434 8.461 27.696 1.00 96.88 105 VAL A N 1
ATOM 816 C CA . VAL A 1 105 ? -18.869 9.035 28.916 1.00 96.88 105 VAL A CA 1
ATOM 817 C C . VAL A 1 105 ? -19.604 8.443 30.109 1.00 96.88 105 VAL A C 1
ATOM 819 O O . VAL A 1 105 ? -20.834 8.553 30.200 1.00 96.88 105 VAL A O 1
ATOM 822 N N . ARG A 1 106 ? -18.858 7.833 31.028 1.00 96.50 106 ARG A N 1
ATOM 823 C CA . ARG A 1 106 ? -19.362 7.388 32.325 1.00 96.50 106 ARG A CA 1
ATOM 824 C C . ARG A 1 106 ? -18.602 8.109 33.425 1.00 96.50 106 ARG A C 1
ATOM 826 O O . ARG A 1 106 ? -17.387 8.251 33.368 1.00 96.50 106 ARG A O 1
ATOM 833 N N . TYR A 1 107 ? -19.341 8.569 34.420 1.00 96.25 107 TYR A N 1
ATOM 834 C CA . TYR A 1 107 ? -18.758 9.104 35.635 1.00 96.25 107 TYR A CA 1
ATOM 835 C C . TYR A 1 107 ? -18.724 7.985 36.674 1.00 96.25 107 TYR A C 1
ATOM 837 O O . TYR A 1 107 ? -19.785 7.510 37.086 1.00 96.25 107 TYR A O 1
ATOM 845 N N . GLU A 1 108 ? -17.534 7.521 37.043 1.00 95.00 108 GLU A N 1
ATOM 846 C CA . GLU A 1 108 ? -17.366 6.442 38.018 1.00 95.00 108 GLU A CA 1
ATOM 847 C C . GLU A 1 108 ? -16.905 7.024 39.349 1.00 95.00 108 GLU A C 1
ATOM 849 O O . GLU A 1 108 ? -15.792 7.527 39.488 1.00 95.00 108 GLU A O 1
ATOM 854 N N . THR A 1 109 ? -17.795 6.986 40.341 1.00 94.75 109 THR A N 1
ATOM 855 C CA . THR A 1 109 ? -17.439 7.297 41.725 1.00 94.75 109 THR A CA 1
ATOM 856 C C . THR A 1 109 ? -16.947 6.032 42.418 1.00 94.75 109 THR A C 1
ATOM 858 O O . THR A 1 109 ? -17.581 4.993 42.247 1.00 94.75 109 THR A O 1
ATOM 861 N N . PRO A 1 110 ? -15.874 6.104 43.219 1.00 93.25 110 PRO A N 1
ATOM 862 C CA . PRO A 1 110 ? -15.413 4.956 43.986 1.00 93.25 110 PRO A CA 1
ATOM 863 C C . PRO A 1 110 ? -16.498 4.452 44.944 1.00 93.25 110 PRO A C 1
ATOM 865 O O . PRO A 1 110 ? -17.153 5.245 45.616 1.00 93.25 110 PRO A O 1
ATOM 868 N N . ASP A 1 111 ? -16.644 3.130 45.041 1.00 95.00 111 ASP A N 1
ATOM 869 C CA . ASP A 1 111 ? -17.668 2.494 45.887 1.00 95.00 111 ASP A CA 1
ATOM 870 C C . ASP A 1 111 ? -17.366 2.595 47.393 1.00 95.00 111 ASP A C 1
ATOM 872 O O . ASP A 1 111 ? -18.248 2.407 48.229 1.00 95.00 111 ASP A O 1
ATOM 876 N N . TRP A 1 112 ? -16.112 2.874 47.757 1.00 93.31 112 TRP A N 1
ATOM 877 C CA . TRP A 1 112 ? -15.624 2.799 49.135 1.00 93.31 112 TRP A CA 1
ATOM 878 C C . TRP A 1 112 ? -15.826 4.078 49.961 1.00 93.31 112 TRP A C 1
ATOM 880 O O . TRP A 1 112 ? -15.595 4.046 51.169 1.00 93.31 112 TRP A O 1
ATOM 890 N N . GLY A 1 113 ? -16.250 5.195 49.363 1.00 93.44 113 GLY A N 1
ATOM 891 C CA . GLY A 1 113 ? -16.401 6.450 50.102 1.00 93.44 113 GLY A CA 1
ATOM 892 C C . GLY A 1 113 ? -16.959 7.623 49.289 1.00 93.44 113 GLY A C 1
ATOM 893 O O . GLY A 1 113 ? -17.145 7.523 48.075 1.00 93.44 113 GLY A O 1
ATOM 894 N N . PRO A 1 114 ? -17.253 8.760 49.946 1.00 95.56 114 PRO A N 1
ATOM 895 C CA . PRO A 1 114 ? -17.722 9.963 49.270 1.00 95.56 114 PRO A CA 1
ATOM 896 C C . PRO A 1 114 ? -16.657 10.529 48.314 1.00 95.56 114 PRO A C 1
ATOM 898 O O . PRO A 1 114 ? -15.468 10.572 48.620 1.00 95.56 114 PRO A O 1
ATOM 901 N N . ARG A 1 115 ? -17.106 11.040 47.159 1.00 94.56 115 ARG A N 1
ATOM 902 C CA . ARG A 1 115 ? -16.268 11.595 46.071 1.00 94.56 115 ARG A CA 1
ATOM 903 C C . ARG A 1 115 ? -15.171 12.552 46.547 1.00 94.56 115 ARG A C 1
ATOM 905 O O . ARG A 1 115 ? -14.053 12.487 46.050 1.00 94.56 115 ARG A O 1
ATOM 912 N N . GLU A 1 116 ? -15.495 13.457 47.467 1.00 96.12 116 GLU A N 1
ATOM 913 C CA . GLU A 1 116 ? -14.549 14.473 47.945 1.00 96.12 116 GLU A CA 1
ATOM 914 C C . GLU A 1 116 ? -13.395 13.865 48.752 1.00 96.12 116 GLU A C 1
ATOM 916 O O . GLU A 1 116 ? -12.265 14.340 48.666 1.00 96.12 116 GLU A O 1
ATOM 921 N N . GLU A 1 117 ? -13.647 12.771 49.473 1.00 95.50 117 GLU A N 1
ATOM 922 C CA . GLU A 1 117 ? -12.614 12.061 50.228 1.00 95.50 117 GLU A CA 1
ATOM 923 C C . GLU A 1 117 ? -11.650 11.333 49.284 1.00 95.50 117 GLU A C 1
ATOM 925 O O . GLU A 1 117 ? -10.437 11.412 49.464 1.00 95.50 117 GLU A O 1
ATOM 930 N N . ALA A 1 118 ? -12.164 10.726 48.210 1.00 94.38 118 ALA A N 1
ATOM 931 C CA . ALA A 1 118 ? -11.331 10.108 47.180 1.00 94.38 118 ALA A CA 1
ATOM 932 C C . ALA A 1 118 ? -10.440 11.116 46.442 1.00 94.38 118 ALA A C 1
ATOM 934 O O . ALA A 1 118 ? -9.255 10.849 46.228 1.00 94.38 118 ALA A O 1
ATOM 935 N N . LYS A 1 119 ? -10.976 12.298 46.112 1.00 96.12 119 LYS A N 1
ATOM 936 C CA . LYS A 1 119 ? -10.181 13.393 45.538 1.00 96.12 119 LYS A CA 1
ATOM 937 C C . LYS A 1 119 ? -9.085 13.859 46.490 1.00 96.12 119 LYS A C 1
ATOM 939 O O . LYS A 1 119 ? -7.958 14.064 46.053 1.00 96.12 119 LYS A O 1
ATOM 944 N N . LEU A 1 120 ? -9.400 14.006 47.780 1.00 96.38 120 LEU A N 1
ATOM 945 C CA . LEU A 1 120 ? -8.439 14.459 48.786 1.00 96.38 120 LEU A CA 1
ATOM 946 C C . LEU A 1 120 ? -7.329 13.425 49.028 1.00 96.38 120 LEU A C 1
ATOM 948 O O . LEU A 1 120 ? -6.164 13.802 49.121 1.00 96.38 120 LEU A O 1
ATOM 952 N N . LEU A 1 121 ? -7.678 12.137 49.109 1.00 96.12 121 LEU A N 1
ATOM 953 C CA . LEU A 1 121 ? -6.738 11.048 49.395 1.00 96.12 121 LEU A CA 1
ATOM 954 C C . LEU A 1 121 ? -5.799 10.748 48.224 1.00 96.12 121 LEU A C 1
ATOM 956 O O . LEU A 1 121 ? -4.606 10.543 48.437 1.00 96.12 121 LEU A O 1
ATOM 960 N N . HIS A 1 122 ? -6.324 10.716 46.996 1.00 94.94 122 HIS A N 1
ATOM 961 C CA . HIS A 1 122 ? -5.542 10.346 45.813 1.00 94.94 122 HIS A CA 1
ATOM 962 C C . HIS A 1 122 ? -5.043 11.540 44.993 1.00 94.94 122 HIS A C 1
ATOM 964 O O . HIS A 1 122 ? -4.290 11.348 44.040 1.00 94.94 122 HIS A O 1
ATOM 970 N N . GLY A 1 123 ? -5.452 12.766 45.337 1.00 95.94 123 GLY A N 1
ATOM 971 C CA . GLY A 1 123 ? -5.151 13.956 44.540 1.00 95.94 123 GLY A CA 1
ATOM 972 C C . GLY A 1 123 ? -5.831 13.944 43.168 1.00 95.94 123 GLY A C 1
ATOM 973 O O . GLY A 1 123 ? -5.324 14.563 42.235 1.00 95.94 123 GLY A O 1
ATOM 974 N N . TRP A 1 124 ? -6.942 13.215 43.025 1.00 95.81 124 TRP A N 1
ATOM 975 C CA . TRP A 1 124 ? -7.662 13.099 41.758 1.00 95.81 124 TRP A CA 1
ATOM 976 C C . TRP A 1 124 ? -8.387 14.390 41.393 1.00 95.81 124 TRP A C 1
ATOM 978 O O . TRP A 1 124 ? -8.997 15.065 42.227 1.00 95.81 124 TRP A O 1
ATOM 988 N N . THR A 1 125 ? -8.363 14.692 40.105 1.00 94.81 125 THR A N 1
ATOM 989 C CA . THR A 1 125 ? -9.170 15.732 39.479 1.00 94.81 125 THR A CA 1
ATOM 990 C C . THR A 1 125 ? -10.513 15.163 39.022 1.00 94.81 125 THR A C 1
ATOM 992 O O . THR A 1 125 ? -10.711 13.954 38.932 1.00 94.81 125 THR A O 1
ATOM 995 N N . GLU A 1 126 ? -11.462 16.040 38.687 1.00 94.62 126 GLU A N 1
ATOM 996 C CA . GLU A 1 126 ? -12.757 15.606 38.141 1.00 94.62 126 GLU A CA 1
ATOM 997 C C . GLU A 1 126 ? -12.630 14.830 36.827 1.00 94.62 126 GLU A C 1
ATOM 999 O O . GLU A 1 126 ? -13.506 14.034 36.507 1.00 94.62 126 GLU A O 1
ATOM 1004 N N . LEU A 1 127 ? -11.547 15.056 36.077 1.00 92.94 127 LEU A N 1
ATOM 1005 C CA . LEU A 1 127 ? -11.263 14.360 34.825 1.00 92.94 127 LEU A CA 1
ATOM 1006 C C . LEU A 1 127 ? -10.877 12.897 35.063 1.00 92.94 127 LEU A C 1
ATOM 1008 O O . LEU A 1 127 ? -11.239 12.051 34.256 1.00 92.94 127 LEU A O 1
ATOM 1012 N N . ASP A 1 128 ? -10.237 12.583 36.191 1.00 93.12 128 ASP A N 1
ATOM 1013 C CA . ASP A 1 128 ? -9.809 11.214 36.518 1.00 93.12 128 ASP A CA 1
ATOM 1014 C C . ASP A 1 128 ? -10.995 10.290 36.847 1.00 93.12 128 ASP A C 1
ATOM 1016 O O . ASP A 1 128 ? -10.915 9.069 36.692 1.00 93.12 128 ASP A O 1
ATOM 1020 N N . LEU A 1 129 ? -12.117 10.884 37.268 1.00 95.50 129 LEU A N 1
ATOM 1021 C CA . LEU A 1 129 ? -13.383 10.201 37.555 1.00 95.50 129 LEU A CA 1
ATOM 1022 C C . LEU A 1 129 ? -14.248 10.011 36.296 1.00 95.50 129 LEU A C 1
ATOM 1024 O O . LEU A 1 129 ? -15.273 9.325 36.334 1.00 95.50 129 LEU A O 1
ATOM 1028 N N . VAL A 1 130 ? -13.843 10.607 35.170 1.00 96.56 130 VAL A N 1
ATOM 1029 C CA . VAL A 1 130 ? -14.491 10.428 33.872 1.00 96.56 130 VAL A CA 1
ATOM 1030 C C . VAL A 1 130 ? -13.825 9.267 33.140 1.00 96.56 130 VAL A C 1
ATOM 1032 O O . VAL A 1 130 ? -12.658 9.332 32.764 1.00 96.56 130 VAL A O 1
ATOM 1035 N N . LYS A 1 131 ? -14.591 8.204 32.899 1.00 96.50 131 LYS A N 1
ATOM 1036 C CA . LYS A 1 131 ? -14.180 7.063 32.081 1.00 96.50 131 LYS A CA 1
ATOM 1037 C C . LYS A 1 131 ? -14.821 7.143 30.706 1.00 96.50 131 LYS A C 1
ATOM 1039 O O . LYS A 1 131 ? -16.017 7.427 30.568 1.00 96.50 131 LYS A O 1
ATOM 1044 N N . PHE A 1 132 ? -14.012 6.900 29.684 1.00 97.00 132 PHE A N 1
ATOM 1045 C CA . PHE A 1 132 ? -14.462 6.840 28.303 1.00 97.00 132 PHE A CA 1
ATOM 1046 C C . PHE A 1 132 ? -14.585 5.379 27.908 1.00 97.00 132 PHE A C 1
ATOM 1048 O O . PHE A 1 132 ? -13.597 4.655 27.904 1.00 97.00 132 PHE A O 1
ATOM 1055 N N . LYS A 1 133 ? -15.793 4.947 27.559 1.00 95.62 133 LYS A N 1
ATOM 1056 C CA . LYS A 1 133 ? -16.052 3.584 27.098 1.00 95.62 133 LYS A CA 1
ATOM 1057 C C . LYS A 1 133 ? -16.532 3.589 25.659 1.00 95.62 133 LYS A C 1
ATOM 1059 O O . LYS A 1 133 ? -17.199 4.528 25.211 1.00 95.62 133 LYS A O 1
ATOM 1064 N N . VAL A 1 134 ? -16.271 2.501 24.945 1.00 95.06 134 VAL A N 1
ATOM 1065 C CA . VAL A 1 134 ? -16.885 2.292 23.635 1.00 95.06 134 VAL A CA 1
ATOM 1066 C C . VAL A 1 134 ? -18.368 1.962 23.838 1.00 95.06 134 VAL A C 1
ATOM 1068 O O . VAL A 1 134 ? -18.722 0.916 24.377 1.00 95.06 134 VAL A O 1
ATOM 1071 N N . ALA A 1 135 ? -19.244 2.882 23.442 1.00 95.69 135 ALA A N 1
ATOM 1072 C CA . ALA A 1 135 ? -20.688 2.774 23.625 1.00 95.69 135 ALA A CA 1
ATOM 1073 C C . ALA A 1 135 ? -21.420 2.444 22.316 1.00 95.69 135 ALA A C 1
ATOM 1075 O O . ALA A 1 135 ? -20.888 2.609 21.214 1.00 95.69 135 ALA A O 1
ATOM 1076 N N . GLY A 1 136 ? -22.663 1.976 22.444 1.00 96.06 136 GLY A N 1
ATOM 1077 C CA . GLY A 1 136 ? -23.536 1.709 21.306 1.00 96.06 136 GLY A CA 1
ATOM 1078 C C . GLY A 1 136 ? -23.796 2.943 20.436 1.00 96.06 136 GLY A C 1
ATOM 1079 O O . GLY A 1 136 ? -23.846 4.081 20.908 1.00 96.06 136 GLY A O 1
ATOM 1080 N N . MET A 1 137 ? -23.974 2.703 19.136 1.00 96.69 137 MET A N 1
ATOM 1081 C CA . MET A 1 137 ? -24.124 3.738 18.114 1.00 96.69 137 MET A CA 1
ATOM 1082 C C . MET A 1 137 ? -25.398 3.501 17.305 1.00 96.69 137 MET A C 1
ATOM 1084 O O . MET A 1 137 ? -25.612 2.406 16.790 1.00 96.69 137 MET A O 1
ATOM 1088 N N . THR A 1 138 ? -26.227 4.534 17.125 1.00 97.38 138 THR A N 1
ATOM 1089 C CA . THR A 1 138 ? -27.444 4.416 16.297 1.00 97.38 138 THR A CA 1
ATOM 1090 C C . THR A 1 138 ? -27.124 3.979 14.861 1.00 97.38 138 THR A C 1
ATOM 1092 O O . THR A 1 138 ? -26.055 4.279 14.325 1.00 97.38 138 THR A O 1
ATOM 1095 N N . LEU A 1 139 ? -28.078 3.316 14.200 1.00 97.56 139 LEU A N 1
ATOM 1096 C CA . LEU A 1 139 ? -27.882 2.775 12.849 1.00 97.56 139 LEU A CA 1
ATOM 1097 C C . LEU A 1 139 ? -27.502 3.856 11.826 1.00 97.56 139 LEU A C 1
ATOM 1099 O O . LEU A 1 139 ? -26.663 3.617 10.963 1.00 97.56 139 LEU A O 1
ATOM 1103 N N . GLN A 1 140 ? -28.091 5.049 11.943 1.00 97.69 140 GLN A N 1
ATOM 1104 C CA . GLN A 1 140 ? -27.804 6.178 11.055 1.00 97.69 140 GLN A CA 1
ATOM 1105 C C . GLN A 1 140 ? -26.341 6.613 11.169 1.00 97.69 140 GLN A C 1
ATOM 1107 O O . GLN A 1 140 ? -25.670 6.785 10.156 1.00 97.69 140 GLN A O 1
ATOM 1112 N N . TRP A 1 141 ? -25.824 6.711 12.396 1.00 96.69 141 TRP A N 1
ATOM 1113 C CA . TRP A 1 141 ? -24.421 7.037 12.642 1.00 96.69 141 TRP A CA 1
ATOM 1114 C C . TRP A 1 141 ? -23.474 5.928 12.175 1.00 96.69 141 TRP A C 1
ATOM 1116 O O . TRP A 1 141 ? -22.422 6.234 11.616 1.00 96.69 141 TRP A O 1
ATOM 1126 N N . LYS A 1 142 ? -23.850 4.652 12.315 1.00 97.25 142 LYS A N 1
ATOM 1127 C CA . LYS A 1 142 ? -23.067 3.537 11.756 1.00 97.25 142 LYS A CA 1
ATOM 1128 C C . LYS A 1 142 ? -22.994 3.596 10.236 1.00 97.25 142 LYS A C 1
ATOM 1130 O O . LYS A 1 142 ? -21.915 3.427 9.673 1.00 97.25 142 LYS A O 1
ATOM 1135 N N . LEU A 1 143 ? -24.123 3.854 9.574 1.00 97.44 143 LEU A N 1
ATOM 1136 C CA . LEU A 1 143 ? -24.179 3.992 8.121 1.00 97.44 143 LEU A CA 1
ATOM 1137 C C . LEU A 1 143 ? -23.354 5.195 7.658 1.00 97.44 143 LEU A C 1
ATOM 1139 O O . LEU A 1 143 ? -22.565 5.067 6.728 1.00 97.44 143 LEU A O 1
ATOM 1143 N N . LEU A 1 144 ? -23.475 6.332 8.348 1.00 97.62 144 LEU A N 1
ATOM 1144 C CA . LEU A 1 144 ? -22.694 7.531 8.060 1.00 97.62 144 LEU A CA 1
ATOM 1145 C C . LEU A 1 144 ? -21.189 7.265 8.183 1.00 97.62 144 LEU A C 1
ATOM 1147 O O . LEU A 1 144 ? -20.448 7.578 7.258 1.00 97.62 144 LEU A O 1
ATOM 1151 N N . ASN A 1 145 ? -20.736 6.630 9.269 1.00 96.50 145 ASN A N 1
ATOM 1152 C CA . ASN A 1 145 ? -19.330 6.243 9.435 1.00 96.50 145 ASN A CA 1
ATOM 1153 C C . ASN A 1 145 ? -18.887 5.226 8.374 1.00 96.50 145 ASN A C 1
ATOM 1155 O O . ASN A 1 145 ? -17.786 5.322 7.837 1.00 96.50 145 ASN A O 1
ATOM 1159 N N . SER A 1 146 ? -19.751 4.279 8.017 1.00 97.50 146 SER A N 1
ATOM 1160 C CA . SER A 1 146 ? -19.441 3.292 6.981 1.00 97.50 146 SER A CA 1
ATOM 1161 C C . SER A 1 146 ? -19.250 3.952 5.610 1.00 97.50 146 SER A C 1
ATOM 1163 O O . SER A 1 146 ? -18.309 3.624 4.893 1.00 97.50 146 SER A O 1
ATOM 1165 N N . VAL A 1 147 ? -20.102 4.916 5.253 1.00 97.75 147 VAL A N 1
ATOM 1166 C CA . VAL A 1 147 ? -20.066 5.601 3.950 1.00 97.75 147 VAL A CA 1
ATOM 1167 C C . VAL A 1 147 ? -19.010 6.705 3.895 1.00 97.75 147 VAL A C 1
ATOM 1169 O O . VAL A 1 147 ? -18.360 6.850 2.867 1.00 97.75 147 VAL A O 1
ATOM 1172 N N . LEU A 1 148 ? -18.823 7.484 4.964 1.00 96.56 148 LEU A N 1
ATOM 1173 C CA . LEU A 1 148 ? -17.908 8.634 4.970 1.00 96.56 148 LEU A CA 1
ATOM 1174 C C . LEU A 1 148 ? -16.492 8.307 5.450 1.00 96.56 148 LEU A C 1
ATOM 1176 O O . LEU A 1 148 ? -15.572 9.049 5.122 1.00 96.56 148 LEU A O 1
ATOM 1180 N N . VAL A 1 149 ? -16.299 7.232 6.218 1.00 94.56 149 VAL A N 1
ATOM 1181 C CA . VAL A 1 149 ? -14.986 6.882 6.785 1.00 94.56 149 VAL A CA 1
ATOM 1182 C C . VAL A 1 149 ? -14.491 5.559 6.217 1.00 94.56 149 VAL A C 1
ATOM 1184 O O . VAL A 1 149 ? -13.449 5.522 5.564 1.00 94.56 149 VAL A O 1
ATOM 1187 N N . LEU A 1 150 ? -15.242 4.473 6.423 1.00 96.12 150 LEU A N 1
ATOM 1188 C CA . LEU A 1 150 ? -14.787 3.135 6.040 1.00 96.12 150 LEU A CA 1
ATOM 1189 C C . LEU A 1 150 ? -14.645 2.994 4.520 1.00 96.12 150 LEU A C 1
ATOM 1191 O O . LEU A 1 150 ? -13.601 2.553 4.047 1.00 96.12 150 LEU A O 1
ATOM 1195 N N . LEU A 1 151 ? -15.667 3.385 3.754 1.00 95.62 151 LEU A N 1
ATOM 1196 C CA . LEU A 1 151 ? -15.658 3.250 2.300 1.00 95.62 151 LEU A CA 1
ATOM 1197 C C . LEU A 1 151 ? -14.512 4.056 1.655 1.00 95.62 151 LEU A C 1
ATOM 1199 O O . LEU A 1 151 ? -13.721 3.440 0.943 1.00 95.62 151 LEU A O 1
ATOM 1203 N N . PRO A 1 152 ? -14.321 5.365 1.928 1.00 93.56 152 PRO A N 1
ATOM 1204 C CA . PRO A 1 152 ? -13.171 6.104 1.414 1.00 93.56 152 PRO A CA 1
ATOM 1205 C C . PRO A 1 152 ? -11.835 5.492 1.826 1.00 93.56 152 PRO A C 1
ATOM 1207 O O . PRO A 1 152 ? -10.936 5.424 0.993 1.00 93.56 152 PRO A O 1
ATOM 1210 N N . LYS A 1 153 ? -11.705 4.979 3.058 1.00 93.50 153 LYS A N 1
ATOM 1211 C CA . LYS A 1 153 ? -10.476 4.311 3.512 1.00 93.50 153 LYS A CA 1
ATOM 1212 C C . LYS A 1 153 ? -10.184 3.039 2.712 1.00 93.50 153 LYS A C 1
ATOM 1214 O O . LYS A 1 153 ? -9.059 2.859 2.256 1.00 93.50 153 LYS A O 1
ATOM 1219 N N . VAL A 1 154 ? -11.192 2.200 2.467 1.00 94.56 154 VAL A N 1
ATOM 1220 C CA . VAL A 1 154 ? -11.064 1.004 1.615 1.00 94.56 154 VAL A CA 1
ATOM 1221 C C . VAL A 1 154 ? -10.719 1.386 0.176 1.00 94.56 154 VAL A C 1
ATOM 1223 O O . VAL A 1 154 ? -9.862 0.746 -0.431 1.00 94.56 154 VAL A O 1
ATOM 1226 N N . LEU A 1 155 ? -11.348 2.430 -0.372 1.00 92.31 155 LEU A N 1
ATOM 1227 C CA . LEU A 1 155 ? -11.049 2.910 -1.721 1.00 92.31 155 LEU A CA 1
ATOM 1228 C C . LEU A 1 155 ? -9.609 3.419 -1.811 1.00 92.31 155 LEU A C 1
ATOM 1230 O O . LEU A 1 155 ? -8.881 2.971 -2.687 1.00 92.31 155 LEU A O 1
ATOM 1234 N N . ILE A 1 156 ? -9.169 4.284 -0.893 1.00 91.81 156 ILE A N 1
ATOM 1235 C CA . ILE A 1 156 ? -7.786 4.786 -0.840 1.00 91.81 156 ILE A CA 1
ATOM 1236 C C . ILE A 1 156 ? -6.801 3.626 -0.729 1.00 91.81 156 ILE A C 1
ATOM 1238 O O . ILE A 1 156 ? -5.828 3.595 -1.477 1.00 91.81 156 ILE A O 1
ATOM 1242 N N . TRP A 1 157 ? -7.076 2.652 0.139 1.00 94.06 157 TRP A N 1
ATOM 1243 C CA . TRP A 1 157 ? -6.248 1.460 0.272 1.00 94.06 157 TRP A CA 1
ATOM 1244 C C . TRP A 1 157 ? -6.154 0.695 -1.053 1.00 94.06 157 TRP A C 1
ATOM 1246 O O . TRP A 1 157 ? -5.053 0.491 -1.557 1.00 94.06 157 TRP A O 1
ATOM 1256 N N . MET A 1 158 ? -7.288 0.352 -1.675 1.00 93.25 158 MET A N 1
ATOM 1257 C CA . MET A 1 158 ? -7.330 -0.339 -2.973 1.00 93.25 158 MET A CA 1
ATOM 1258 C C . MET A 1 158 ? -6.566 0.421 -4.060 1.00 93.25 158 MET A C 1
ATOM 1260 O O . MET A 1 158 ? -5.831 -0.195 -4.839 1.00 93.25 158 MET A O 1
ATOM 1264 N N . MET A 1 159 ? -6.737 1.747 -4.110 1.00 90.75 159 MET A N 1
ATOM 1265 C CA . MET A 1 159 ? -6.021 2.611 -5.043 1.00 90.75 159 MET A CA 1
ATOM 1266 C C . MET A 1 159 ? -4.525 2.528 -4.803 1.00 90.75 159 MET A C 1
ATOM 1268 O O . MET A 1 159 ? -3.787 2.220 -5.728 1.00 90.75 159 MET A O 1
ATOM 1272 N N . LEU A 1 160 ? -4.097 2.714 -3.559 1.00 92.75 160 LEU A N 1
ATOM 1273 C CA . LEU A 1 160 ? -2.697 2.728 -3.169 1.00 92.75 160 LEU A CA 1
ATOM 1274 C C . LEU A 1 160 ? -1.996 1.397 -3.441 1.00 92.75 160 LEU A C 1
ATOM 1276 O O . LEU A 1 160 ? -0.890 1.406 -3.973 1.00 92.75 160 LEU A O 1
ATOM 1280 N N . VAL A 1 161 ? -2.626 0.254 -3.137 1.00 94.69 161 VAL A N 1
ATOM 1281 C CA . VAL A 1 161 ? -2.026 -1.056 -3.447 1.00 94.69 161 VAL A CA 1
ATOM 1282 C C . VAL A 1 161 ? -1.866 -1.214 -4.947 1.00 94.69 161 VAL A C 1
ATOM 1284 O O . VAL A 1 161 ? -0.813 -1.617 -5.420 1.00 94.69 161 VAL A O 1
ATOM 1287 N N . SER A 1 162 ? -2.909 -0.899 -5.708 1.00 93.31 162 SER A N 1
ATOM 1288 C CA . SER A 1 162 ? -2.912 -1.140 -7.144 1.00 93.31 162 SER A CA 1
ATOM 1289 C C . SER A 1 162 ? -1.990 -0.166 -7.893 1.00 93.31 162 SER A C 1
ATOM 1291 O O . SER A 1 162 ? -1.248 -0.625 -8.757 1.00 93.31 162 SER A O 1
ATOM 1293 N N . THR A 1 163 ? -1.980 1.134 -7.564 1.00 91.94 163 THR A N 1
ATOM 1294 C CA . THR A 1 163 ? -1.037 2.110 -8.146 1.00 91.94 163 THR A CA 1
ATOM 1295 C C . THR A 1 163 ? 0.385 1.847 -7.689 1.00 91.94 163 THR A C 1
ATOM 1297 O O . THR A 1 163 ? 1.276 1.786 -8.525 1.00 91.94 163 THR A O 1
ATOM 1300 N N . GLY A 1 164 ? 0.607 1.651 -6.387 1.00 94.44 164 GLY A N 1
ATOM 1301 C CA . GLY A 1 164 ? 1.932 1.410 -5.827 1.00 94.44 164 GLY A CA 1
ATOM 1302 C C . GLY A 1 164 ? 2.556 0.138 -6.386 1.00 94.44 164 GLY A C 1
ATOM 1303 O O . GLY A 1 164 ? 3.719 0.143 -6.775 1.00 94.44 164 GLY A O 1
ATOM 1304 N N . PHE A 1 165 ? 1.770 -0.933 -6.528 1.00 95.25 165 PHE A N 1
ATOM 1305 C CA . PHE A 1 165 ? 2.244 -2.174 -7.135 1.00 95.25 165 PHE A CA 1
ATOM 1306 C C . PHE A 1 165 ? 2.562 -1.995 -8.622 1.00 95.25 165 PHE A C 1
ATOM 1308 O O . PHE A 1 165 ? 3.615 -2.436 -9.069 1.00 95.25 165 PHE A O 1
ATOM 1315 N N . HIS A 1 166 ? 1.689 -1.333 -9.387 1.00 93.00 166 HIS A N 1
ATOM 1316 C CA . HIS A 1 166 ? 1.938 -1.054 -10.803 1.00 93.00 166 HIS A CA 1
ATOM 1317 C C . HIS A 1 166 ? 3.200 -0.201 -10.989 1.00 93.00 166 HIS A C 1
ATOM 1319 O O . HIS A 1 166 ? 4.097 -0.585 -11.730 1.00 93.00 166 HIS A O 1
ATOM 1325 N N . PHE A 1 167 ? 3.331 0.871 -10.210 1.00 91.94 167 PHE A N 1
ATOM 1326 C CA . PHE A 1 167 ? 4.489 1.756 -10.213 1.00 91.94 167 PHE A CA 1
ATOM 1327 C C . PHE A 1 167 ? 5.795 1.019 -9.878 1.00 91.94 167 PHE A C 1
ATOM 1329 O O . PHE A 1 167 ? 6.795 1.184 -10.574 1.00 91.94 167 PHE A O 1
ATOM 1336 N N . LEU A 1 168 ? 5.792 0.140 -8.868 1.00 93.44 168 LEU A N 1
ATOM 1337 C CA . LEU A 1 168 ? 6.953 -0.699 -8.541 1.00 93.44 168 LEU A CA 1
ATOM 1338 C C . LEU A 1 168 ? 7.290 -1.694 -9.658 1.00 93.44 168 LEU A C 1
ATOM 1340 O O . LEU A 1 168 ? 8.462 -1.988 -9.887 1.00 93.44 168 LEU A O 1
ATOM 1344 N N . MET A 1 169 ? 6.286 -2.218 -10.359 1.00 93.06 169 MET A N 1
ATOM 1345 C CA . MET A 1 169 ? 6.500 -3.165 -11.452 1.00 93.06 169 MET A CA 1
ATOM 1346 C C . MET A 1 169 ? 7.009 -2.499 -12.737 1.00 93.06 169 MET A C 1
ATOM 1348 O O . MET A 1 169 ? 7.755 -3.137 -13.482 1.00 93.06 169 MET A O 1
ATOM 1352 N N . GLU A 1 170 ? 6.653 -1.238 -12.977 1.00 90.06 170 GLU A N 1
ATOM 1353 C CA . GLU A 1 170 ? 7.142 -0.445 -14.111 1.00 90.06 170 GLU A CA 1
ATOM 1354 C C . GLU A 1 170 ? 8.500 0.212 -13.845 1.00 90.06 170 GLU A C 1
ATOM 1356 O O . GLU A 1 170 ? 9.250 0.485 -14.782 1.00 90.06 170 GLU A O 1
ATOM 1361 N N . THR A 1 171 ? 8.865 0.411 -12.575 1.00 90.19 171 THR A N 1
ATOM 1362 C CA . THR A 1 171 ? 10.164 0.985 -12.214 1.00 90.19 171 THR A CA 1
ATOM 1363 C C . THR A 1 171 ? 11.305 0.079 -12.699 1.00 90.19 171 THR A C 1
ATOM 1365 O O . THR A 1 171 ? 11.400 -1.105 -12.346 1.00 90.19 171 THR A O 1
ATOM 1368 N N . SER A 1 172 ? 12.188 0.633 -13.533 1.00 84.44 172 SER A N 1
ATOM 1369 C CA . SER A 1 172 ? 13.311 -0.099 -14.126 1.00 84.44 172 SER A CA 1
ATOM 1370 C C . SER A 1 172 ? 14.555 -0.140 -13.240 1.00 84.44 172 SER A C 1
ATOM 1372 O O . SER A 1 172 ? 15.299 -1.108 -13.341 1.00 84.44 172 SER A O 1
ATOM 1374 N N . GLY A 1 173 ? 14.777 0.888 -12.411 1.00 85.38 173 GLY A N 1
ATOM 1375 C CA . GLY A 1 173 ? 15.971 1.045 -11.577 1.00 85.38 173 GLY A CA 1
ATOM 1376 C C . GLY A 1 173 ? 15.806 0.496 -10.157 1.00 85.38 173 GLY A C 1
ATOM 1377 O O . GLY A 1 173 ? 14.804 0.777 -9.504 1.00 85.38 173 GLY A O 1
ATOM 1378 N N . ILE A 1 174 ? 16.800 -0.225 -9.629 1.00 87.31 174 ILE A N 1
ATOM 1379 C CA . ILE A 1 174 ? 16.814 -0.744 -8.246 1.00 87.31 174 ILE A CA 1
ATOM 1380 C C . ILE A 1 174 ? 16.765 0.403 -7.232 1.00 87.31 174 ILE A C 1
ATOM 1382 O O . ILE A 1 174 ? 16.019 0.340 -6.256 1.00 87.31 174 ILE A O 1
ATOM 1386 N N . MET A 1 175 ? 17.550 1.461 -7.455 1.00 87.94 175 MET A N 1
ATOM 1387 C CA . MET A 1 175 ? 17.572 2.616 -6.551 1.00 87.94 175 MET A CA 1
ATOM 1388 C C . MET A 1 175 ? 16.219 3.326 -6.537 1.00 87.94 175 MET A C 1
ATOM 1390 O O . MET A 1 175 ? 15.692 3.612 -5.461 1.00 87.94 175 MET A O 1
ATOM 1394 N N . ASP A 1 176 ? 15.628 3.527 -7.714 1.00 88.06 176 ASP A N 1
ATOM 1395 C CA . ASP A 1 176 ? 14.305 4.133 -7.850 1.00 88.06 176 ASP A CA 1
ATOM 1396 C C . ASP A 1 176 ? 13.242 3.263 -7.187 1.00 88.06 176 ASP A C 1
ATOM 1398 O O . ASP A 1 176 ? 12.412 3.763 -6.442 1.00 88.06 176 ASP A O 1
ATOM 1402 N N . LEU A 1 177 ? 13.311 1.943 -7.362 1.00 89.50 177 LEU A N 1
ATOM 1403 C CA . LEU A 1 177 ? 12.400 0.975 -6.757 1.00 89.50 177 LEU A CA 1
ATOM 1404 C C . LEU A 1 177 ? 12.451 1.039 -5.221 1.00 89.50 177 LEU A C 1
ATOM 1406 O O . LEU A 1 177 ? 11.405 1.039 -4.567 1.00 89.50 177 LEU A O 1
ATOM 1410 N N . VAL A 1 178 ? 13.645 1.163 -4.633 1.00 89.19 178 VAL A N 1
ATOM 1411 C CA . VAL A 1 178 ? 13.816 1.340 -3.180 1.00 89.19 178 VAL A CA 1
ATOM 1412 C C . VAL A 1 178 ? 13.259 2.689 -2.718 1.00 89.19 178 VAL A C 1
ATOM 1414 O O . VAL A 1 178 ? 12.512 2.731 -1.737 1.00 89.19 178 VAL A O 1
ATOM 1417 N N . ILE A 1 179 ? 13.564 3.784 -3.421 1.00 91.50 179 ILE A N 1
ATOM 1418 C CA . ILE A 1 179 ? 13.058 5.129 -3.095 1.00 91.50 179 ILE A CA 1
ATOM 1419 C C . ILE A 1 179 ? 11.530 5.174 -3.196 1.00 91.50 179 ILE A C 1
ATOM 1421 O O . ILE A 1 179 ? 10.865 5.648 -2.274 1.00 91.50 179 ILE A O 1
ATOM 1425 N N . ASN A 1 180 ? 10.968 4.606 -4.259 1.00 89.94 180 ASN A N 1
ATOM 1426 C CA . ASN A 1 180 ? 9.534 4.509 -4.505 1.00 89.94 180 ASN A CA 1
ATOM 1427 C C . ASN A 1 180 ? 8.845 3.681 -3.417 1.00 89.94 180 ASN A C 1
ATOM 1429 O O . ASN A 1 180 ? 7.819 4.095 -2.878 1.00 89.94 180 ASN A O 1
ATOM 1433 N N . CYS A 1 181 ? 9.441 2.556 -3.011 1.00 90.31 181 CYS A N 1
ATOM 1434 C CA . CYS A 1 181 ? 8.936 1.754 -1.898 1.00 90.31 181 CYS A CA 1
ATOM 1435 C C . CYS A 1 181 ? 8.938 2.536 -0.570 1.00 90.31 181 CYS A C 1
ATOM 1437 O O . CYS A 1 181 ? 7.979 2.447 0.200 1.00 90.31 181 CYS A O 1
ATOM 1439 N N . MET A 1 182 ? 9.984 3.321 -0.289 1.00 90.75 182 MET A N 1
ATOM 1440 C CA . MET A 1 182 ? 10.043 4.167 0.911 1.00 90.75 182 MET A CA 1
ATOM 1441 C C . MET A 1 182 ? 9.022 5.310 0.867 1.00 90.75 182 MET A C 1
ATOM 1443 O O . MET A 1 182 ? 8.363 5.580 1.872 1.00 90.75 182 MET A O 1
ATOM 1447 N N . ALA A 1 183 ? 8.848 5.952 -0.290 1.00 93.12 183 ALA A N 1
ATOM 1448 C CA . ALA A 1 183 ? 7.864 7.013 -0.484 1.00 93.12 183 ALA A CA 1
ATOM 1449 C C . ALA A 1 183 ? 6.432 6.497 -0.274 1.00 93.12 183 ALA A C 1
ATOM 1451 O O . ALA A 1 183 ? 5.637 7.138 0.412 1.00 93.12 183 ALA A O 1
ATOM 1452 N N . LEU A 1 184 ? 6.119 5.299 -0.775 1.00 89.56 184 LEU A N 1
ATOM 1453 C CA . LEU A 1 184 ? 4.823 4.656 -0.550 1.00 89.56 184 LEU A CA 1
ATOM 1454 C C . LEU A 1 184 ? 4.557 4.394 0.940 1.00 89.56 184 LEU A C 1
ATOM 1456 O O . LEU A 1 184 ? 3.441 4.610 1.408 1.00 89.56 184 LEU A O 1
ATOM 1460 N N . LYS A 1 185 ? 5.581 4.014 1.717 1.00 87.62 185 LYS A N 1
ATOM 1461 C CA . LYS A 1 185 ? 5.458 3.885 3.179 1.00 87.62 185 LYS A CA 1
ATOM 1462 C C . LYS A 1 185 ? 5.142 5.219 3.858 1.00 87.62 185 LYS A C 1
ATOM 1464 O O . LYS A 1 185 ? 4.335 5.254 4.783 1.00 87.62 185 LYS A O 1
ATOM 1469 N N . PHE A 1 186 ? 5.751 6.313 3.405 1.00 91.62 186 PHE A N 1
ATOM 1470 C CA . PHE A 1 186 ? 5.438 7.645 3.924 1.00 91.62 186 PHE A CA 1
ATOM 1471 C C . PHE A 1 186 ? 3.974 8.027 3.658 1.00 91.62 186 PHE A C 1
ATOM 1473 O O . PHE A 1 186 ? 3.302 8.512 4.568 1.00 91.62 186 PHE A O 1
ATOM 1480 N N . VAL A 1 187 ? 3.462 7.739 2.455 1.00 90.69 187 VAL A N 1
ATOM 1481 C CA . VAL A 1 187 ? 2.050 7.973 2.098 1.00 90.69 187 VAL A CA 1
ATOM 1482 C C . VAL A 1 187 ? 1.103 7.199 3.019 1.00 90.69 187 VAL A C 1
ATOM 1484 O O . VAL A 1 187 ? 0.114 7.773 3.466 1.00 90.69 187 VAL A O 1
ATOM 1487 N N . LEU A 1 188 ? 1.426 5.943 3.354 1.00 88.19 188 LEU A N 1
ATOM 1488 C CA . LEU A 1 188 ? 0.640 5.139 4.303 1.00 88.19 188 LEU A CA 1
ATOM 1489 C C . LEU A 1 188 ? 0.576 5.788 5.699 1.00 88.19 188 LEU A C 1
ATOM 1491 O O . LEU A 1 188 ? -0.476 5.799 6.314 1.00 88.19 188 LEU A O 1
ATOM 1495 N N . SER A 1 189 ? 1.666 6.401 6.175 1.00 90.62 189 SER A N 1
ATOM 1496 C CA . SER A 1 189 ? 1.720 7.054 7.501 1.00 90.62 189 SER A CA 1
ATOM 1497 C C . SER A 1 189 ? 1.114 8.465 7.569 1.00 90.62 189 SER A C 1
ATOM 1499 O O . SER A 1 189 ? 1.129 9.113 8.620 1.00 90.62 189 SER A O 1
ATOM 1501 N N . LEU A 1 190 ? 0.636 8.995 6.442 1.00 91.69 190 LEU A N 1
ATOM 1502 C CA . LEU A 1 190 ? 0.216 10.392 6.338 1.00 91.69 190 LEU A CA 1
ATOM 1503 C C . LEU A 1 190 ? -1.072 10.648 7.140 1.00 91.69 190 LEU A C 1
ATOM 1505 O O . LEU A 1 190 ? -1.216 11.717 7.733 1.00 91.69 190 LEU A O 1
ATOM 1509 N N . ASP A 1 191 ? -1.979 9.670 7.230 1.00 88.94 191 ASP A N 1
ATOM 1510 C CA . ASP A 1 191 ? -3.209 9.799 8.021 1.00 88.94 191 ASP A CA 1
ATOM 1511 C C . ASP A 1 191 ? -2.914 9.912 9.526 1.00 88.94 191 ASP A C 1
ATOM 1513 O O . ASP A 1 191 ? -3.430 10.815 10.187 1.00 88.94 191 ASP A O 1
ATOM 1517 N N . GLU A 1 192 ? -2.014 9.079 10.050 1.00 91.12 192 GLU A N 1
ATOM 1518 C CA . GLU A 1 192 ? -1.524 9.136 11.430 1.00 91.12 192 GLU A CA 1
ATOM 1519 C C . GLU A 1 192 ? -0.841 10.481 11.721 1.00 91.12 192 GLU A C 1
ATOM 1521 O O . GLU A 1 192 ? -1.095 11.109 12.755 1.00 91.12 192 GLU A O 1
ATOM 1526 N N . LEU A 1 193 ? -0.031 10.983 10.782 1.00 93.94 193 LEU A N 1
ATOM 1527 C CA . LEU A 1 193 ? 0.616 12.288 10.910 1.00 93.94 193 LEU A CA 1
ATOM 1528 C C . LEU A 1 193 ? -0.411 13.428 10.941 1.00 93.94 193 LEU A C 1
ATOM 1530 O O . LEU A 1 193 ? -0.334 14.296 11.815 1.00 93.94 193 LEU A O 1
ATOM 1534 N N . VAL A 1 194 ? -1.383 13.428 10.030 1.00 92.69 194 VAL A N 1
ATOM 1535 C CA . VAL A 1 194 ? -2.446 14.444 9.974 1.00 92.69 194 VAL A CA 1
ATOM 1536 C C . VAL A 1 194 ? -3.281 14.406 11.244 1.00 92.69 194 VAL A C 1
ATOM 1538 O O . VAL A 1 194 ? -3.492 15.452 11.860 1.00 92.69 194 VAL A O 1
ATOM 1541 N N . PHE A 1 195 ? -3.673 13.218 11.702 1.00 91.75 195 PHE A N 1
ATOM 1542 C CA . PHE A 1 195 ? -4.382 13.043 12.962 1.00 91.75 195 PHE A CA 1
ATOM 1543 C C . PHE A 1 195 ? -3.572 13.599 14.141 1.00 91.75 195 PHE A C 1
ATOM 1545 O O . PHE A 1 195 ? -4.082 14.403 14.921 1.00 91.75 195 PHE A O 1
ATOM 1552 N N . SER A 1 196 ? -2.278 13.275 14.225 1.00 94.94 196 SER A N 1
ATOM 1553 C CA . SER A 1 196 ? -1.404 13.760 15.300 1.00 94.94 196 SER A CA 1
ATOM 1554 C C . SER A 1 196 ? -1.291 15.289 15.352 1.00 94.94 196 SER A C 1
ATOM 1556 O O . SER A 1 196 ? -1.020 15.849 16.417 1.00 94.94 196 SER A O 1
ATOM 1558 N N . ARG A 1 197 ? -1.498 15.987 14.229 1.00 97.25 197 ARG A N 1
ATOM 1559 C CA . ARG A 1 197 ? -1.394 17.451 14.144 1.00 97.25 197 ARG A CA 1
ATOM 1560 C C . ARG A 1 197 ? -2.734 18.161 14.247 1.00 97.25 197 ARG A C 1
ATOM 1562 O O . ARG A 1 197 ? -2.793 19.216 14.869 1.00 97.25 197 ARG A O 1
ATOM 1569 N N . MET A 1 198 ? -3.785 17.600 13.661 1.00 96.62 198 MET A N 1
ATOM 1570 C CA . MET A 1 198 ? -5.111 18.220 13.619 1.00 96.62 198 MET A CA 1
ATOM 1571 C C . MET A 1 198 ? -5.974 17.874 14.834 1.00 96.62 198 MET A C 1
ATOM 1573 O O . MET A 1 198 ? -6.876 18.640 15.168 1.00 96.62 198 MET A O 1
ATOM 1577 N N . ALA A 1 199 ? -5.717 16.752 15.514 1.00 96.81 199 ALA A N 1
ATOM 1578 C CA . ALA A 1 199 ? -6.470 16.388 16.707 1.00 96.81 199 ALA A CA 1
ATOM 1579 C C . ALA A 1 199 ? -6.156 17.339 17.868 1.00 96.81 199 ALA A C 1
ATOM 1581 O O . ALA A 1 199 ? -4.994 17.583 18.210 1.00 96.81 199 ALA A O 1
ATOM 1582 N N . THR A 1 200 ? -7.211 17.841 18.511 1.00 97.44 200 THR A N 1
ATOM 1583 C CA . THR A 1 200 ? -7.077 18.652 19.724 1.00 97.44 200 THR A CA 1
ATOM 1584 C C . THR A 1 200 ? -6.476 17.826 20.863 1.00 97.44 200 THR A C 1
ATOM 1586 O O . THR A 1 200 ? -6.611 16.601 20.891 1.00 97.44 200 THR A O 1
ATOM 1589 N N . HIS A 1 201 ? -5.852 18.491 21.840 1.00 96.88 201 HIS A N 1
ATOM 1590 C CA . HIS A 1 201 ? -5.330 17.816 23.034 1.00 96.88 201 HIS A CA 1
ATOM 1591 C C . HIS A 1 201 ? -6.420 17.005 23.753 1.00 96.88 201 HIS A C 1
ATOM 1593 O O . HIS A 1 201 ? -6.163 15.898 24.208 1.00 96.88 201 HIS A O 1
ATOM 1599 N N . MET A 1 202 ? -7.655 17.520 23.788 1.00 95.44 202 MET A N 1
ATOM 1600 C CA . MET A 1 202 ? -8.791 16.815 24.383 1.00 95.44 202 MET A CA 1
ATOM 1601 C C . MET A 1 202 ? -9.141 15.534 23.619 1.00 95.44 202 MET A C 1
ATOM 1603 O O . MET A 1 202 ? -9.356 14.496 24.230 1.00 95.44 202 MET A O 1
ATOM 1607 N N . THR A 1 203 ? -9.168 15.575 22.284 1.00 96.12 203 THR A N 1
ATOM 1608 C CA . THR A 1 203 ? -9.437 14.384 21.461 1.00 96.12 203 THR A CA 1
ATOM 1609 C C . THR A 1 203 ? -8.385 13.299 21.683 1.00 96.12 203 THR A C 1
ATOM 1611 O O . THR A 1 203 ? -8.740 12.131 21.806 1.00 96.12 203 THR A O 1
ATOM 1614 N N . LYS A 1 204 ? -7.104 13.682 21.767 1.00 95.81 204 LYS A N 1
ATOM 1615 C CA . LYS A 1 204 ? -6.012 12.748 22.076 1.00 95.81 204 LYS A CA 1
ATOM 1616 C C . LYS A 1 204 ? -6.171 12.149 23.468 1.00 95.81 204 LYS A C 1
ATOM 1618 O O . LYS A 1 204 ? -6.151 10.935 23.592 1.00 95.81 204 LYS A O 1
ATOM 1623 N N . TYR A 1 205 ? -6.444 12.990 24.467 1.00 95.12 205 TYR A N 1
ATOM 1624 C CA . TYR A 1 205 ? -6.692 12.550 25.837 1.00 95.12 205 TYR A CA 1
ATOM 1625 C C . TYR A 1 205 ? -7.851 11.545 25.920 1.00 95.12 205 TYR A C 1
ATOM 1627 O O . TYR A 1 205 ? -7.704 10.500 26.545 1.00 95.12 205 TYR A O 1
ATOM 1635 N N . ILE A 1 206 ? -8.971 11.815 25.235 1.00 95.88 206 ILE A N 1
ATOM 1636 C CA . ILE A 1 206 ? -10.123 10.900 25.168 1.00 95.88 206 ILE A CA 1
ATOM 1637 C C . ILE A 1 206 ? -9.731 9.550 24.556 1.00 95.88 206 ILE A C 1
ATOM 1639 O O . ILE A 1 206 ? -10.138 8.518 25.075 1.00 95.88 206 ILE A O 1
ATOM 1643 N N . LEU A 1 207 ? -8.975 9.547 23.454 1.00 94.38 207 LEU A N 1
ATOM 1644 C CA . LEU A 1 207 ? -8.573 8.314 22.768 1.00 94.38 207 LEU A CA 1
ATOM 1645 C C . LEU A 1 207 ? -7.544 7.506 23.561 1.00 94.38 207 LEU A C 1
ATOM 1647 O O . LEU A 1 207 ? -7.628 6.285 23.571 1.00 94.38 207 LEU A O 1
ATOM 1651 N N . GLU A 1 208 ? -6.608 8.172 24.237 1.00 95.31 208 GLU A N 1
ATOM 1652 C CA . GLU A 1 208 ? -5.608 7.532 25.103 1.00 95.31 208 GLU A CA 1
ATOM 1653 C C . GLU A 1 208 ? -6.229 6.895 26.357 1.00 95.31 208 GLU A C 1
ATOM 1655 O O . GLU A 1 208 ? -5.680 5.932 26.881 1.00 95.31 208 GLU A O 1
ATOM 1660 N N . HIS A 1 209 ? -7.371 7.412 26.825 1.00 95.44 209 HIS A N 1
ATOM 1661 C CA . HIS A 1 209 ? -8.087 6.922 28.013 1.00 95.44 209 HIS A CA 1
ATOM 1662 C C . HIS A 1 209 ? -9.381 6.169 27.670 1.00 95.44 209 HIS A C 1
ATOM 1664 O O . HIS A 1 209 ? -10.231 5.971 28.542 1.00 95.44 209 HIS A O 1
ATOM 1670 N N . MET A 1 210 ? -9.566 5.782 26.405 1.00 95.88 210 MET A N 1
ATOM 1671 C CA . MET A 1 210 ? -10.709 4.980 25.986 1.00 95.88 210 MET A CA 1
ATOM 1672 C C . MET A 1 210 ? -10.500 3.529 26.414 1.00 95.88 210 MET A C 1
ATOM 1674 O O . MET A 1 210 ? -9.469 2.936 26.118 1.00 95.88 210 MET A O 1
ATOM 1678 N N . GLU A 1 211 ? -11.479 2.958 27.109 1.00 94.19 211 GLU A N 1
ATOM 1679 C CA . GLU A 1 211 ? -11.457 1.551 27.501 1.00 94.19 211 GLU A CA 1
ATOM 1680 C C . GLU A 1 211 ? -11.469 0.648 26.266 1.00 94.19 211 GLU A C 1
ATOM 1682 O O . GLU A 1 211 ? -12.274 0.836 25.346 1.00 94.19 211 GLU A O 1
ATOM 1687 N N . ASP A 1 212 ? -10.598 -0.360 26.268 1.00 90.94 212 ASP A N 1
ATOM 1688 C CA . ASP A 1 212 ? -10.558 -1.362 25.214 1.00 90.94 212 ASP A CA 1
ATOM 1689 C C . ASP A 1 212 ? -11.887 -2.121 25.155 1.00 90.94 212 ASP A C 1
ATOM 1691 O O . ASP A 1 212 ? -12.400 -2.610 26.163 1.00 90.94 212 ASP A O 1
ATOM 1695 N N . LEU A 1 213 ? -12.440 -2.263 23.950 1.00 89.44 213 LEU A N 1
ATOM 1696 C CA . LEU A 1 213 ? -13.588 -3.131 23.722 1.00 89.44 213 LEU A CA 1
ATOM 1697 C C . LEU A 1 213 ? -13.081 -4.563 23.493 1.00 89.44 213 LEU A C 1
ATOM 1699 O O . LEU A 1 213 ? -12.530 -4.832 22.418 1.00 89.44 213 LEU A O 1
ATOM 170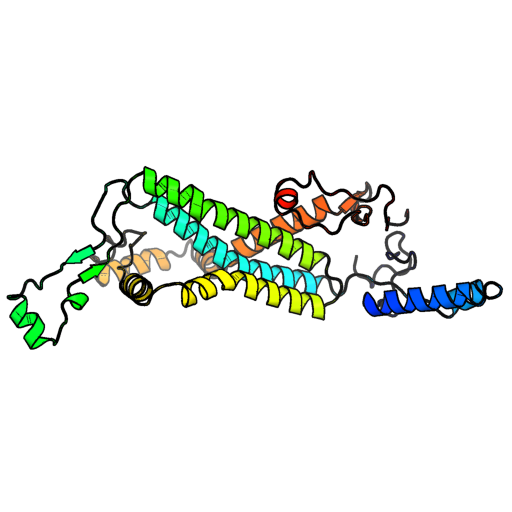3 N N . PRO A 1 214 ? -13.281 -5.513 24.429 1.00 82.00 214 PRO A N 1
ATOM 1704 C CA . PRO A 1 214 ? -12.913 -6.902 24.200 1.00 82.00 214 PRO A CA 1
ATOM 1705 C C . PRO A 1 214 ? -13.830 -7.492 23.123 1.00 82.00 214 PRO A C 1
ATOM 1707 O O . PRO A 1 214 ? -14.951 -7.925 23.388 1.00 82.00 214 PRO A O 1
ATOM 1710 N N . LEU A 1 215 ? -13.347 -7.496 21.879 1.00 74.56 215 LEU A N 1
ATOM 1711 C CA . LEU A 1 215 ? -14.059 -8.051 20.723 1.00 74.56 215 LEU A CA 1
ATOM 1712 C C . LEU A 1 215 ? -14.303 -9.561 20.855 1.00 74.56 215 LEU A C 1
ATOM 1714 O O . LEU A 1 215 ? -15.243 -10.093 20.269 1.00 74.56 215 LEU A O 1
ATOM 1718 N N . PHE A 1 216 ? -13.469 -10.243 21.640 1.00 77.75 216 PHE A N 1
ATOM 1719 C CA . PHE A 1 216 ? -13.611 -11.652 21.972 1.00 77.75 216 PHE A CA 1
ATOM 1720 C C . PHE A 1 216 ? -13.934 -11.759 23.460 1.00 77.75 216 PHE A C 1
ATOM 1722 O O . PHE A 1 216 ? -13.183 -11.271 24.302 1.00 77.75 216 PHE A O 1
ATOM 1729 N N . HIS A 1 217 ? -15.073 -12.368 23.790 1.00 65.00 217 HIS A N 1
ATOM 1730 C CA . HIS A 1 217 ? -15.429 -12.659 25.173 1.00 65.00 217 HIS A CA 1
ATOM 1731 C C . HIS A 1 217 ? -14.468 -13.714 25.736 1.00 65.00 217 HIS A C 1
ATOM 1733 O O . HIS A 1 217 ? -14.748 -14.903 25.659 1.00 65.00 217 HIS A O 1
ATOM 1739 N N . MET A 1 218 ? -13.368 -13.273 26.350 1.00 68.50 218 MET A N 1
ATOM 1740 C CA . MET A 1 218 ? -12.492 -14.123 27.173 1.00 68.50 218 MET A CA 1
ATOM 1741 C C . MET A 1 218 ? -13.116 -14.464 28.537 1.00 68.50 218 MET A C 1
ATOM 1743 O O . MET A 1 218 ? -12.469 -15.057 29.386 1.00 68.50 218 MET A O 1
ATOM 1747 N N . LYS A 1 219 ? -14.407 -14.161 28.744 1.00 63.84 219 LYS A N 1
ATOM 1748 C CA . LYS A 1 219 ? -15.126 -14.402 30.004 1.00 63.84 219 LYS A CA 1
ATOM 1749 C C . LYS A 1 219 ? -15.106 -15.856 30.488 1.00 63.84 219 LYS A C 1
ATOM 1751 O O . LYS A 1 219 ? -15.396 -16.073 31.657 1.00 63.84 219 LYS A O 1
ATOM 1756 N N . SER A 1 220 ? -14.8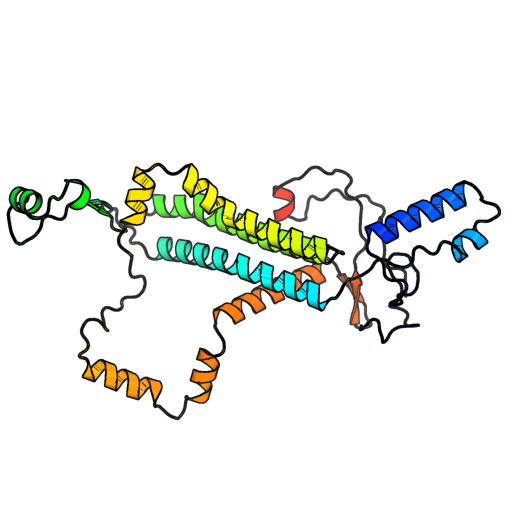24 -16.837 29.627 1.00 66.12 220 SER A N 1
ATOM 1757 C CA . SER A 1 220 ? -14.635 -18.217 30.086 1.00 66.12 220 SER A CA 1
ATOM 1758 C C . SER A 1 220 ? -13.295 -18.428 30.791 1.00 66.12 220 SER A C 1
ATOM 1760 O O . SER A 1 220 ? -13.217 -19.307 31.629 1.00 66.12 220 SER A O 1
ATOM 1762 N N . GLU A 1 221 ? -12.271 -17.627 30.493 1.00 71.94 221 GLU A N 1
ATOM 1763 C CA . GLU A 1 221 ? -10.900 -17.822 30.982 1.00 71.94 221 GLU A CA 1
ATOM 1764 C C . GLU A 1 221 ? -10.635 -17.093 32.303 1.00 71.94 221 GLU A C 1
ATOM 1766 O O . GLU A 1 221 ? -9.912 -17.607 33.149 1.00 71.94 221 GLU A O 1
ATOM 1771 N N . ASP A 1 222 ? -11.280 -15.944 32.532 1.00 76.56 222 ASP A N 1
ATOM 1772 C CA . ASP A 1 222 ? -11.085 -15.144 33.754 1.00 76.56 222 ASP A CA 1
ATOM 1773 C C . ASP A 1 222 ? -11.611 -15.828 35.035 1.00 76.56 222 ASP A C 1
ATOM 1775 O O . ASP A 1 222 ? -11.342 -15.367 36.145 1.00 76.56 222 ASP A O 1
ATOM 1779 N N . GLY A 1 223 ? -12.380 -16.914 34.894 1.00 84.50 223 GLY A N 1
ATOM 1780 C CA . GLY A 1 223 ? -12.904 -17.713 36.005 1.00 84.50 223 GLY A CA 1
ATOM 1781 C C . GLY A 1 223 ? -12.256 -19.089 36.169 1.00 84.50 223 GLY A C 1
ATOM 1782 O O . GLY A 1 223 ? -12.601 -19.786 37.122 1.00 84.50 223 GLY A O 1
ATOM 1783 N N . GLU A 1 224 ? -11.361 -19.495 35.264 1.00 88.94 224 GLU A N 1
ATOM 1784 C CA . GLU A 1 224 ? -10.702 -20.801 35.341 1.00 88.94 224 GLU A CA 1
ATOM 1785 C C . GLU A 1 224 ? -9.644 -20.795 36.452 1.00 88.94 224 GLU A C 1
ATOM 1787 O O . GLU A 1 224 ? -8.844 -19.866 36.604 1.00 88.94 224 GLU A O 1
ATOM 1792 N N . THR A 1 225 ? -9.628 -21.856 37.254 1.00 92.62 225 THR A N 1
ATOM 1793 C CA . THR A 1 225 ? -8.543 -22.080 38.214 1.00 92.62 225 THR A CA 1
ATOM 1794 C C . THR A 1 225 ? -7.228 -22.368 37.481 1.00 92.62 225 THR A C 1
ATOM 1796 O O . THR A 1 225 ? -7.216 -22.855 36.352 1.00 92.62 225 THR A O 1
ATOM 1799 N N . LEU A 1 226 ? -6.089 -22.102 38.136 1.00 91.62 226 LEU A N 1
ATOM 1800 C CA . LEU A 1 226 ? -4.754 -22.406 37.590 1.00 91.62 226 LEU A CA 1
ATOM 1801 C C . LEU A 1 226 ? -4.629 -23.864 37.110 1.00 91.62 226 LEU A C 1
ATOM 1803 O O . LEU A 1 226 ? -3.970 -24.118 36.102 1.00 91.62 226 LEU A O 1
ATOM 1807 N N . ASP A 1 227 ? -5.282 -24.799 37.805 1.00 94.44 227 ASP A N 1
ATOM 1808 C CA . ASP A 1 227 ? -5.274 -26.221 37.463 1.00 94.44 227 ASP A CA 1
ATOM 1809 C C . ASP A 1 227 ? -6.123 -26.524 36.221 1.00 94.44 227 ASP A C 1
ATOM 1811 O O . ASP A 1 227 ? -5.660 -27.251 35.344 1.00 94.44 227 ASP A O 1
ATOM 1815 N N . GLU A 1 228 ? -7.308 -25.920 36.082 1.00 92.94 228 GLU A N 1
ATOM 1816 C CA . GLU A 1 228 ? -8.148 -26.050 34.879 1.00 92.94 228 GLU A CA 1
ATOM 1817 C C . GLU A 1 228 ? -7.450 -25.463 33.647 1.00 92.94 228 GLU A C 1
ATOM 1819 O O . GLU A 1 228 ? -7.410 -26.102 32.592 1.00 92.94 228 GLU A O 1
ATOM 1824 N N . ALA A 1 229 ? -6.808 -24.299 33.792 1.00 89.94 229 ALA A N 1
ATOM 1825 C CA . ALA A 1 229 ? -6.019 -23.690 32.725 1.00 89.94 229 ALA A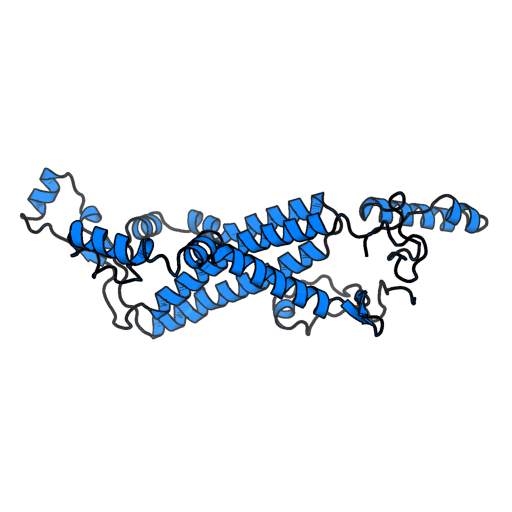 CA 1
ATOM 1826 C C . ALA A 1 229 ? -4.821 -24.575 32.329 1.00 89.94 229 ALA A C 1
ATOM 1828 O O . ALA A 1 229 ? -4.532 -24.745 31.140 1.00 89.94 229 ALA A O 1
ATOM 1829 N N . ALA A 1 230 ? -4.136 -25.181 33.308 1.00 92.06 230 ALA A N 1
ATOM 1830 C CA . ALA A 1 230 ? -3.021 -26.096 33.068 1.00 92.06 230 ALA A CA 1
ATOM 1831 C C . ALA A 1 230 ? -3.472 -27.425 32.436 1.00 92.06 230 ALA A C 1
ATOM 1833 O O . ALA A 1 230 ? -2.772 -27.965 31.572 1.00 92.06 230 ALA A O 1
ATOM 1834 N N . GLU A 1 231 ? -4.630 -27.955 32.831 1.00 91.94 231 GLU A N 1
ATOM 1835 C CA . GLU A 1 231 ? -5.209 -29.177 32.271 1.00 91.94 231 GLU A CA 1
ATOM 1836 C C . GLU A 1 231 ? -5.705 -28.951 30.843 1.00 91.94 231 GLU A C 1
ATOM 1838 O O . GLU A 1 231 ? -5.379 -29.745 29.958 1.00 91.94 231 GLU A O 1
ATOM 1843 N N . ARG A 1 232 ? -6.374 -27.824 30.574 1.00 87.50 232 ARG A N 1
ATOM 1844 C CA . ARG A 1 232 ? -6.743 -27.394 29.220 1.00 87.50 232 ARG A CA 1
ATOM 1845 C C . ARG A 1 232 ? -5.507 -27.217 28.349 1.00 87.50 232 ARG A C 1
ATOM 1847 O O . ARG A 1 232 ? -5.457 -27.767 27.252 1.00 87.50 232 ARG A O 1
ATOM 1854 N N . PHE A 1 233 ? -4.470 -26.547 28.859 1.00 87.25 233 PHE A N 1
ATOM 1855 C CA . PHE A 1 233 ? -3.194 -26.420 28.155 1.00 87.25 233 PHE A CA 1
ATOM 1856 C C . PHE A 1 233 ? -2.590 -27.795 27.853 1.00 87.25 233 PHE A C 1
ATOM 1858 O O . PHE A 1 233 ? -2.222 -28.054 26.713 1.00 87.25 233 PHE A O 1
ATOM 1865 N N . ARG A 1 234 ? -2.543 -28.725 28.819 1.00 86.19 234 ARG A N 1
ATOM 1866 C CA . ARG A 1 234 ? -2.055 -30.095 28.580 1.00 86.19 234 ARG A CA 1
ATOM 1867 C C . ARG A 1 234 ? -2.893 -30.839 27.548 1.00 86.19 234 ARG A C 1
ATOM 1869 O O . ARG A 1 234 ? -2.323 -31.465 26.662 1.00 86.19 234 ARG A O 1
ATOM 1876 N N . HIS A 1 235 ? -4.214 -30.799 27.657 1.00 85.50 235 HIS A N 1
ATOM 1877 C CA . HIS A 1 235 ? -5.105 -31.538 26.771 1.00 85.50 235 HIS A CA 1
ATOM 1878 C C . HIS A 1 235 ? -5.048 -30.992 25.339 1.00 85.50 235 HIS A C 1
ATOM 1880 O O . HIS A 1 235 ? -4.988 -31.755 24.372 1.00 85.50 235 HIS A O 1
ATOM 1886 N N . GLU A 1 236 ? -4.997 -29.670 25.192 1.00 82.62 236 GLU A N 1
ATOM 1887 C CA . GLU A 1 236 ? -4.921 -29.022 23.889 1.00 82.62 236 GLU A CA 1
ATOM 1888 C C . GLU A 1 236 ? -3.513 -29.090 23.277 1.00 82.62 236 GLU A C 1
ATOM 1890 O O . GLU A 1 236 ? -3.391 -29.313 22.069 1.00 82.62 236 GLU A O 1
ATOM 1895 N N . GLU A 1 237 ? -2.441 -28.909 24.056 1.00 79.69 237 GLU A N 1
ATOM 1896 C CA . GLU A 1 237 ? -1.057 -28.875 23.547 1.00 79.69 237 GLU A CA 1
ATOM 1897 C C . GLU A 1 237 ? -0.398 -30.257 23.425 1.00 79.69 237 GLU A C 1
ATOM 1899 O O . GLU A 1 237 ? 0.337 -30.477 22.462 1.00 79.69 237 GLU A O 1
ATOM 1904 N N . LEU A 1 238 ? -0.647 -31.201 24.345 1.00 77.50 238 LEU A N 1
ATOM 1905 C CA . LEU A 1 238 ? 0.044 -32.506 24.376 1.00 77.50 238 LEU A CA 1
ATOM 1906 C C . LEU A 1 238 ? -0.682 -33.623 23.614 1.00 77.50 238 LEU A C 1
ATOM 1908 O O . LEU A 1 238 ? -0.182 -34.748 23.564 1.00 77.50 238 LEU A O 1
ATOM 1912 N N . SER A 1 239 ? -1.834 -33.350 22.992 1.00 78.81 239 SER A N 1
ATOM 1913 C CA . SER A 1 239 ? -2.501 -34.327 22.124 1.00 78.81 239 SER A CA 1
ATOM 1914 C C . SER A 1 239 ? -1.624 -34.647 20.902 1.00 78.81 239 SER A C 1
ATOM 1916 O O . SER A 1 239 ? -1.576 -33.921 19.903 1.00 78.81 239 SER A O 1
ATOM 1918 N N . HIS A 1 240 ? -0.901 -35.768 20.997 1.00 71.25 240 HIS A N 1
ATOM 1919 C CA . HIS A 1 240 ? 0.147 -36.215 20.071 1.00 71.25 240 HIS A CA 1
ATOM 1920 C C . HIS A 1 240 ? -0.288 -36.305 18.601 1.00 71.25 240 HIS A C 1
ATOM 1922 O O . HIS A 1 240 ? 0.552 -36.223 17.704 1.00 71.25 240 HIS A O 1
ATOM 1928 N N . SER A 1 241 ? -1.589 -36.449 18.338 1.00 73.69 241 SER A N 1
ATOM 1929 C CA . SER A 1 241 ? -2.129 -36.643 16.990 1.00 73.69 241 SER A CA 1
ATOM 1930 C C . SER A 1 241 ? -2.021 -35.391 16.102 1.00 73.69 241 SER A C 1
ATOM 1932 O O . SER A 1 241 ? -1.949 -35.513 14.881 1.00 73.69 241 SER A O 1
ATOM 1934 N N . HIS A 1 242 ? -1.909 -34.191 16.688 1.00 75.88 242 HIS A N 1
ATOM 1935 C CA . HIS A 1 242 ? -1.878 -32.926 15.937 1.00 75.88 242 HIS A CA 1
ATOM 1936 C C . HIS A 1 242 ? -0.597 -32.098 16.102 1.00 75.88 242 HIS A C 1
ATOM 1938 O O . HIS A 1 242 ? -0.524 -30.987 15.567 1.00 75.88 242 HIS A O 1
ATOM 1944 N N . TYR A 1 243 ? 0.434 -32.633 16.763 1.00 83.62 243 TYR A N 1
ATOM 1945 C CA . TYR A 1 243 ? 1.679 -31.914 17.070 1.00 83.62 243 TYR A CA 1
ATOM 1946 C C . TYR A 1 243 ? 2.321 -31.261 15.832 1.00 83.62 243 TYR A C 1
ATOM 1948 O O . TYR A 1 243 ? 2.531 -30.050 15.806 1.00 83.62 243 TYR A O 1
ATOM 1956 N N . TRP A 1 244 ? 2.525 -32.022 14.749 1.00 83.12 244 TRP A N 1
ATOM 1957 C CA . TRP A 1 244 ? 3.121 -31.496 13.512 1.00 83.12 244 TRP A CA 1
ATOM 1958 C C . TRP A 1 244 ? 2.242 -30.458 12.808 1.00 83.12 244 TRP A C 1
ATOM 1960 O O . TRP A 1 244 ? 2.751 -29.457 12.309 1.00 83.12 244 TRP A O 1
ATOM 1970 N N . THR A 1 245 ? 0.919 -30.644 12.804 1.00 82.69 245 THR A N 1
ATOM 1971 C CA . THR A 1 245 ? -0.008 -29.661 12.222 1.00 82.69 245 THR A CA 1
ATOM 1972 C C . THR A 1 245 ? -0.084 -28.372 13.042 1.00 82.69 245 THR A C 1
ATOM 1974 O O . THR A 1 245 ? -0.238 -27.299 12.462 1.00 82.69 245 THR A O 1
ATOM 1977 N N . ARG A 1 246 ? 0.061 -28.447 14.373 1.00 77.94 246 ARG A N 1
ATOM 1978 C CA . ARG A 1 246 ? 0.090 -27.288 15.278 1.00 77.94 246 ARG A CA 1
ATOM 1979 C C . ARG A 1 246 ? 1.412 -26.541 15.153 1.00 77.94 246 ARG A C 1
ATOM 1981 O O . ARG A 1 246 ? 1.371 -25.329 14.989 1.00 77.94 246 ARG A O 1
ATOM 1988 N N . ILE A 1 247 ? 2.546 -27.247 15.092 1.00 83.88 247 ILE A N 1
ATOM 1989 C CA . ILE A 1 247 ? 3.847 -26.641 14.774 1.00 83.88 247 ILE A CA 1
ATOM 1990 C C . ILE A 1 247 ? 3.796 -25.964 13.415 1.00 83.88 247 ILE A C 1
ATOM 1992 O O . ILE A 1 247 ? 4.114 -24.789 13.336 1.00 83.88 247 ILE A O 1
ATOM 1996 N N . ALA A 1 248 ? 3.331 -26.635 12.359 1.00 83.19 248 ALA A N 1
ATOM 1997 C CA . ALA A 1 248 ? 3.205 -26.004 11.046 1.00 83.19 248 ALA A CA 1
ATOM 1998 C C . ALA A 1 248 ? 2.287 -24.764 11.084 1.00 83.19 248 ALA A C 1
ATOM 2000 O O . ALA A 1 248 ? 2.592 -23.750 10.463 1.00 83.19 248 ALA A O 1
ATOM 2001 N N . ARG A 1 249 ? 1.194 -24.804 11.859 1.00 83.44 249 ARG A N 1
ATOM 2002 C CA . ARG A 1 249 ? 0.264 -23.675 12.043 1.00 83.44 249 ARG A CA 1
ATOM 2003 C C . ARG A 1 249 ? 0.843 -22.539 12.902 1.00 83.44 249 ARG A C 1
ATOM 2005 O O . ARG A 1 249 ? 0.459 -21.394 12.693 1.00 83.44 249 ARG A O 1
ATOM 2012 N N . MET A 1 250 ? 1.736 -22.834 13.845 1.00 79.88 250 MET A N 1
ATOM 2013 C CA . MET A 1 250 ? 2.482 -21.838 14.626 1.00 79.88 250 MET A CA 1
ATOM 2014 C C . MET A 1 250 ? 3.631 -21.234 13.811 1.00 79.88 250 MET A C 1
ATOM 2016 O O . MET A 1 250 ? 3.899 -20.041 13.910 1.00 79.88 250 MET A O 1
ATOM 2020 N N . LEU A 1 251 ? 4.288 -22.052 12.988 1.00 83.94 251 LEU A N 1
ATOM 2021 C CA . LEU A 1 251 ? 5.488 -21.697 12.234 1.00 83.94 251 LEU A CA 1
ATOM 2022 C C . LEU A 1 251 ? 5.152 -20.909 10.964 1.00 83.94 251 LEU A C 1
ATOM 2024 O O . LEU A 1 251 ? 5.958 -20.093 10.525 1.00 83.94 251 LEU A O 1
ATOM 2028 N N . VAL A 1 252 ? 3.949 -21.090 10.404 1.00 86.00 252 VAL A N 1
ATOM 2029 C CA . VAL A 1 252 ? 3.435 -20.247 9.319 1.00 86.00 252 VAL A CA 1
ATOM 2030 C C . VAL A 1 252 ? 2.518 -19.165 9.900 1.00 86.00 252 VAL A C 1
ATOM 2032 O O . VAL A 1 252 ? 1.332 -19.422 10.136 1.00 86.00 252 VAL A O 1
ATOM 2035 N N . PRO A 1 253 ? 3.011 -17.930 10.109 1.00 89.31 253 PRO A N 1
ATOM 2036 C CA . PRO A 1 253 ? 2.163 -16.848 10.578 1.00 89.31 253 PRO A CA 1
ATOM 2037 C C . PRO A 1 253 ? 1.063 -16.592 9.546 1.00 89.31 253 PRO A C 1
ATOM 2039 O O . PRO A 1 253 ? 1.344 -16.252 8.397 1.00 89.31 253 PRO A O 1
ATOM 2042 N N . LYS A 1 254 ? -0.209 -16.718 9.953 1.00 89.50 254 LYS A N 1
ATOM 2043 C CA . LYS A 1 254 ? -1.379 -16.470 9.083 1.00 89.50 254 LYS A CA 1
ATOM 2044 C C . LYS A 1 254 ? -1.270 -15.131 8.337 1.00 89.50 254 LYS A C 1
ATOM 2046 O O . LYS A 1 254 ? -1.658 -15.037 7.179 1.00 89.50 254 LYS A O 1
ATOM 2051 N N . ARG A 1 255 ? -0.675 -14.116 8.980 1.00 92.50 255 ARG A N 1
ATOM 2052 C CA . ARG A 1 255 ? -0.373 -12.801 8.389 1.00 92.50 255 ARG A CA 1
ATOM 2053 C C . ARG A 1 255 ? 0.490 -12.902 7.127 1.00 92.50 255 ARG A C 1
ATOM 2055 O O . ARG A 1 255 ? 0.172 -12.256 6.137 1.00 92.50 255 ARG A O 1
ATOM 2062 N N . LEU A 1 256 ? 1.519 -13.746 7.128 1.00 93.88 256 LEU A N 1
ATOM 2063 C CA . LEU A 1 256 ? 2.396 -13.949 5.974 1.00 93.88 256 LEU A CA 1
ATOM 2064 C C . LEU A 1 256 ? 1.668 -14.635 4.810 1.00 93.88 256 LEU A C 1
ATOM 2066 O O . LEU A 1 256 ? 1.892 -14.271 3.660 1.00 93.88 256 LEU A O 1
ATOM 2070 N N . ILE A 1 257 ? 0.743 -15.559 5.092 1.00 94.25 257 ILE A N 1
ATOM 2071 C CA . ILE A 1 257 ? -0.111 -16.163 4.054 1.00 94.25 257 ILE A CA 1
ATOM 2072 C C . ILE A 1 257 ? -0.955 -15.083 3.371 1.00 94.25 257 ILE A C 1
ATOM 2074 O O . ILE A 1 257 ? -1.003 -15.036 2.144 1.00 94.25 257 ILE A O 1
ATOM 2078 N N . TYR A 1 258 ? -1.584 -14.191 4.146 1.00 94.75 258 TYR A N 1
ATOM 2079 C CA . TYR A 1 258 ? -2.361 -13.083 3.583 1.00 94.75 258 TYR A CA 1
ATOM 2080 C C . TYR A 1 258 ? -1.496 -12.139 2.741 1.00 94.75 258 TYR A C 1
ATOM 2082 O O . TYR A 1 258 ? -1.916 -11.759 1.652 1.00 94.75 258 TYR A O 1
ATOM 2090 N N . ILE A 1 259 ? -0.281 -11.818 3.199 1.00 96.69 259 ILE A N 1
ATOM 2091 C CA . ILE A 1 259 ? 0.691 -11.014 2.440 1.00 96.69 259 ILE A CA 1
ATOM 2092 C C . ILE A 1 259 ? 0.997 -11.672 1.089 1.00 96.69 259 ILE A C 1
ATOM 2094 O O . ILE A 1 259 ? 0.854 -11.029 0.050 1.00 96.69 259 ILE A O 1
ATOM 2098 N N . PHE A 1 260 ? 1.362 -12.959 1.077 1.00 97.00 260 PHE A N 1
ATOM 2099 C CA . PHE A 1 260 ? 1.663 -13.672 -0.167 1.00 97.00 260 PHE A CA 1
ATOM 2100 C C . PHE A 1 260 ? 0.451 -13.791 -1.088 1.00 97.00 260 PHE A C 1
ATOM 2102 O O . PHE A 1 260 ? 0.598 -13.648 -2.299 1.00 97.00 260 PHE A O 1
ATOM 2109 N N . LEU A 1 261 ? -0.742 -14.016 -0.535 1.00 96.94 261 LEU A N 1
ATOM 2110 C CA . LEU A 1 261 ? -1.977 -14.095 -1.310 1.00 96.94 261 LEU A CA 1
ATOM 2111 C C . LEU A 1 261 ? -2.295 -12.755 -1.978 1.00 96.94 261 LEU A C 1
ATOM 2113 O O . LEU A 1 261 ? -2.571 -12.727 -3.174 1.00 96.94 261 LEU A O 1
ATOM 2117 N N . ILE A 1 262 ? -2.210 -11.648 -1.237 1.00 96.62 262 ILE A N 1
ATOM 2118 C CA . ILE A 1 262 ? -2.424 -10.302 -1.782 1.00 96.62 262 ILE A CA 1
ATOM 2119 C C . ILE A 1 262 ? -1.381 -10.007 -2.862 1.00 96.62 262 ILE A C 1
ATOM 2121 O O . ILE A 1 262 ? -1.748 -9.631 -3.974 1.00 96.62 262 ILE A O 1
ATOM 2125 N N . MET A 1 263 ? -0.098 -10.255 -2.585 1.00 97.56 263 MET A N 1
ATOM 2126 C CA . MET A 1 263 ? 0.973 -10.077 -3.568 1.00 97.56 263 MET A CA 1
ATOM 2127 C C . MET A 1 263 ? 0.716 -10.899 -4.838 1.00 97.56 263 MET A C 1
ATOM 2129 O O . MET A 1 263 ? 0.825 -10.363 -5.936 1.00 97.56 263 MET A O 1
ATOM 2133 N N . ALA A 1 264 ? 0.320 -12.170 -4.711 1.00 97.69 264 ALA A N 1
ATOM 2134 C CA . ALA A 1 264 ? 0.010 -13.033 -5.849 1.00 97.69 264 ALA A CA 1
ATOM 2135 C C . ALA A 1 264 ? -1.190 -12.517 -6.658 1.00 97.69 264 ALA A C 1
ATOM 2137 O O . ALA A 1 264 ? -1.126 -12.492 -7.885 1.00 97.69 264 ALA A O 1
ATOM 2138 N N . VAL A 1 265 ? -2.258 -12.058 -5.997 1.00 97.00 265 VAL A N 1
ATOM 2139 C CA . VAL A 1 265 ? -3.430 -11.467 -6.664 1.00 97.00 265 VAL A CA 1
ATOM 2140 C C . VAL A 1 265 ? -3.031 -10.241 -7.482 1.00 97.00 265 VAL A C 1
ATOM 2142 O O . VAL A 1 265 ? -3.394 -10.155 -8.656 1.00 97.00 265 VAL A O 1
ATOM 2145 N N . PHE A 1 266 ? -2.257 -9.316 -6.908 1.00 96.44 266 PHE A N 1
ATOM 2146 C CA . PHE A 1 266 ? -1.820 -8.112 -7.621 1.00 96.44 266 PHE A CA 1
ATOM 2147 C C . PHE A 1 266 ? -0.794 -8.408 -8.714 1.00 96.44 266 PHE A C 1
ATOM 2149 O O . PHE A 1 266 ? -0.866 -7.803 -9.782 1.00 96.44 266 PHE A O 1
ATOM 2156 N N . LEU A 1 267 ? 0.083 -9.392 -8.515 1.00 96.38 267 LEU A N 1
ATOM 2157 C CA . LEU A 1 267 ? 1.014 -9.858 -9.540 1.00 96.38 267 LEU A CA 1
ATOM 2158 C C . LEU A 1 267 ? 0.265 -10.454 -10.739 1.00 96.38 267 LEU A C 1
ATOM 2160 O O . LEU A 1 267 ? 0.519 -10.078 -11.881 1.00 96.38 267 LEU A O 1
ATOM 2164 N N . ILE A 1 268 ? -0.704 -11.339 -10.488 1.00 96.25 268 ILE A N 1
ATOM 2165 C CA . ILE A 1 268 ? -1.545 -11.937 -11.535 1.00 96.25 268 ILE A CA 1
ATOM 2166 C C . ILE A 1 268 ? -2.366 -10.856 -12.240 1.00 96.25 268 ILE A C 1
ATOM 2168 O O . ILE A 1 268 ? -2.433 -10.852 -13.469 1.00 96.25 268 ILE A O 1
ATOM 2172 N N . LYS A 1 269 ? -2.972 -9.929 -11.485 1.00 94.81 269 LYS A N 1
ATOM 2173 C CA . LYS A 1 269 ? -3.709 -8.785 -12.043 1.00 94.81 269 LYS A CA 1
ATOM 2174 C C . LYS A 1 269 ? -2.807 -7.958 -12.960 1.00 94.81 269 LYS A C 1
ATOM 2176 O O . LYS A 1 269 ? -3.217 -7.651 -14.074 1.00 94.81 269 LYS A O 1
ATOM 2181 N N . TYR A 1 270 ? -1.589 -7.648 -12.518 1.00 94.94 270 TYR A N 1
ATOM 2182 C CA . TYR A 1 270 ? -0.613 -6.879 -13.285 1.00 94.94 270 TYR A CA 1
ATOM 2183 C C . TYR A 1 270 ? -0.261 -7.567 -14.608 1.00 94.94 270 TYR A C 1
ATOM 2185 O O . TYR A 1 270 ? -0.388 -6.946 -15.660 1.00 94.94 270 TYR A O 1
ATOM 2193 N N . TYR A 1 271 ? 0.120 -8.848 -14.583 1.00 94.75 271 TYR A N 1
ATOM 2194 C CA . TYR A 1 271 ? 0.488 -9.566 -15.809 1.00 94.75 271 TYR A CA 1
ATOM 2195 C C . TYR A 1 271 ? -0.699 -9.765 -16.751 1.00 94.75 271 TYR A C 1
ATOM 2197 O O . TYR A 1 271 ? -0.542 -9.620 -17.956 1.00 94.75 271 TYR A O 1
ATOM 2205 N N . ARG A 1 272 ? -1.905 -10.028 -16.232 1.00 95.19 272 ARG A N 1
ATOM 2206 C CA . ARG A 1 272 ? -3.115 -10.106 -17.070 1.00 95.19 272 ARG A CA 1
ATOM 2207 C C . ARG A 1 272 ? -3.463 -8.776 -17.730 1.00 95.19 272 ARG A C 1
ATOM 2209 O O . ARG A 1 272 ? -4.005 -8.759 -18.832 1.00 95.19 272 ARG A O 1
ATOM 2216 N N . HIS A 1 273 ? -3.205 -7.669 -17.041 1.00 93.62 273 HIS A N 1
ATOM 2217 C CA . HIS A 1 273 ? -3.510 -6.348 -17.566 1.00 93.62 273 HIS A CA 1
ATOM 2218 C C . HIS A 1 273 ? -2.468 -5.890 -18.593 1.00 93.62 273 HIS A C 1
ATOM 2220 O O . HIS A 1 273 ? -2.863 -5.417 -19.652 1.00 93.62 273 HIS A O 1
ATOM 2226 N N . ASN A 1 274 ? -1.176 -6.099 -18.329 1.00 93.75 274 ASN A N 1
ATOM 2227 C CA . ASN A 1 274 ? -0.080 -5.538 -19.129 1.00 93.75 274 ASN A CA 1
ATOM 2228 C C . ASN A 1 274 ? 0.549 -6.504 -20.134 1.00 93.75 274 ASN A C 1
ATOM 2230 O O . ASN A 1 274 ? 1.382 -6.076 -20.928 1.00 93.75 274 ASN A O 1
ATOM 2234 N N . CYS A 1 275 ? 0.205 -7.791 -20.111 1.00 94.94 275 CYS A N 1
ATOM 2235 C CA . CYS A 1 275 ? 0.796 -8.770 -21.015 1.00 94.94 275 CYS A CA 1
ATOM 2236 C C . CYS A 1 275 ? -0.265 -9.531 -21.809 1.00 94.94 275 CYS A C 1
ATOM 2238 O O . CYS A 1 275 ? -1.328 -9.866 -21.286 1.00 94.94 275 CYS A O 1
ATOM 2240 N N . ASP A 1 276 ? 0.070 -9.831 -23.060 1.00 95.44 276 ASP A N 1
ATOM 2241 C CA . ASP A 1 276 ? -0.638 -10.785 -23.903 1.00 95.44 276 ASP A CA 1
ATOM 2242 C C . ASP A 1 276 ? 0.141 -12.100 -23.888 1.00 95.44 276 ASP A C 1
ATOM 2244 O O . ASP A 1 276 ? 1.356 -12.117 -24.091 1.00 95.44 276 ASP A O 1
ATOM 2248 N N . CYS A 1 277 ? -0.545 -13.205 -23.606 1.00 94.12 277 CYS A N 1
ATOM 2249 C CA . CYS A 1 277 ? 0.072 -14.525 -23.657 1.00 94.12 277 CYS A CA 1
ATOM 2250 C C . CYS A 1 277 ? -0.142 -15.132 -25.045 1.00 94.12 277 CYS A C 1
ATOM 2252 O O . CYS A 1 277 ? -1.274 -15.252 -25.514 1.00 94.12 277 CYS A O 1
ATOM 2254 N N . LEU A 1 278 ? 0.967 -15.468 -25.695 1.00 91.31 278 LEU A N 1
ATOM 2255 C CA . LEU A 1 278 ? 1.037 -16.064 -27.019 1.00 91.31 278 LEU A CA 1
ATOM 2256 C C . LEU A 1 278 ? 0.737 -17.570 -26.949 1.00 91.31 278 LEU A C 1
ATOM 2258 O O . LEU A 1 278 ? 0.757 -18.187 -25.881 1.00 91.31 278 LEU A O 1
ATOM 2262 N N . GLU A 1 279 ? 0.465 -18.177 -28.105 1.00 93.44 279 GLU A N 1
ATOM 2263 C CA . GLU A 1 279 ? 0.148 -19.610 -28.217 1.00 93.44 279 GLU A CA 1
ATOM 2264 C C . GLU A 1 279 ? 1.300 -20.521 -27.760 1.00 93.44 279 GLU A C 1
ATOM 2266 O O . GLU A 1 279 ? 1.066 -21.645 -27.317 1.00 93.44 279 GLU A O 1
ATOM 2271 N N . ASP A 1 280 ? 2.540 -20.028 -27.809 1.00 88.06 280 ASP A N 1
ATOM 2272 C CA . ASP A 1 280 ? 3.736 -20.728 -27.327 1.00 88.06 280 ASP A CA 1
ATOM 2273 C C . ASP A 1 280 ? 3.851 -20.756 -25.786 1.00 88.06 280 ASP A C 1
ATOM 2275 O O . ASP A 1 280 ? 4.780 -21.352 -25.235 1.00 88.06 280 ASP A O 1
ATOM 2279 N N . GLY A 1 281 ? 2.912 -20.120 -25.079 1.00 88.12 281 GLY A N 1
ATOM 2280 C CA . GLY A 1 281 ? 2.898 -19.994 -23.624 1.00 88.12 281 GLY A CA 1
ATOM 2281 C C . GLY A 1 281 ? 3.819 -18.899 -23.081 1.00 88.12 281 GLY A C 1
ATOM 2282 O O . GLY A 1 281 ? 3.905 -18.729 -21.862 1.00 88.12 281 GLY A O 1
ATOM 2283 N N . SER A 1 282 ? 4.504 -18.145 -23.944 1.00 84.94 282 SER A N 1
ATOM 2284 C CA . SER A 1 282 ? 5.212 -16.934 -23.540 1.00 84.94 282 SER A CA 1
ATOM 2285 C C . SER A 1 282 ? 4.218 -15.786 -23.344 1.00 84.94 282 SER A C 1
ATOM 2287 O O . SER A 1 282 ? 3.169 -15.742 -23.980 1.00 84.94 282 SER A O 1
ATOM 2289 N N . CYS A 1 283 ? 4.519 -14.856 -22.438 1.00 89.75 283 CYS A N 1
ATOM 2290 C CA . CYS A 1 283 ? 3.721 -13.642 -22.282 1.00 89.75 283 CYS A CA 1
ATOM 2291 C C . CYS A 1 283 ? 4.595 -12.433 -22.607 1.00 89.75 283 CYS A C 1
ATOM 2293 O O . CYS A 1 283 ? 5.679 -12.267 -22.039 1.00 89.75 283 CYS A O 1
ATOM 2295 N N . VAL A 1 284 ? 4.119 -11.612 -23.538 1.00 90.56 284 VAL A N 1
ATOM 2296 C CA . VAL A 1 284 ? 4.784 -10.405 -24.031 1.00 90.56 284 VAL A CA 1
ATOM 2297 C C . VAL A 1 284 ? 4.035 -9.177 -23.539 1.00 90.56 284 VAL A C 1
ATOM 2299 O O . VAL A 1 284 ? 2.826 -9.224 -23.329 1.00 90.56 284 VAL A O 1
ATOM 2302 N N . SER A 1 285 ? 4.746 -8.073 -23.316 1.00 91.62 285 SER A N 1
ATOM 2303 C CA . SER A 1 285 ? 4.096 -6.820 -22.931 1.00 91.62 285 SER A CA 1
ATOM 2304 C C . SER A 1 285 ? 3.176 -6.338 -24.049 1.00 91.62 285 SER A C 1
ATOM 2306 O O . SER A 1 285 ? 3.552 -6.371 -25.223 1.00 91.62 285 SER A O 1
ATOM 2308 N N . LYS A 1 286 ? 2.001 -5.838 -23.670 1.00 95.00 286 LYS A N 1
ATOM 2309 C CA . LYS A 1 286 ? 1.113 -5.110 -24.573 1.00 95.00 286 LYS A CA 1
ATOM 2310 C C . LYS A 1 286 ? 1.824 -3.875 -25.137 1.00 95.00 286 LYS A C 1
ATOM 2312 O O . LYS A 1 286 ? 2.758 -3.371 -24.498 1.00 95.00 286 LYS A O 1
ATOM 2317 N N . PRO A 1 287 ? 1.390 -3.377 -26.309 1.00 94.75 287 PRO A N 1
ATOM 2318 C CA . PRO A 1 287 ? 1.856 -2.105 -26.841 1.00 94.75 287 PRO A CA 1
ATOM 2319 C C . PRO A 1 287 ? 1.703 -0.977 -25.819 1.00 94.75 287 PRO A C 1
ATOM 2321 O O . PRO A 1 287 ? 0.660 -0.850 -25.177 1.00 94.75 287 PRO A O 1
ATOM 2324 N N . ILE A 1 288 ? 2.743 -0.159 -25.686 1.00 91.31 288 ILE A N 1
ATOM 2325 C CA . ILE A 1 288 ? 2.763 1.000 -24.795 1.00 91.31 288 ILE A CA 1
ATOM 2326 C C . ILE A 1 288 ? 2.407 2.229 -25.623 1.00 91.31 288 ILE A C 1
ATOM 2328 O O . ILE A 1 288 ? 2.968 2.448 -26.699 1.00 91.31 288 ILE A O 1
ATOM 2332 N N . TYR A 1 289 ? 1.493 3.040 -25.105 1.00 93.25 289 TYR A N 1
ATOM 2333 C CA . TYR A 1 289 ? 1.020 4.256 -25.753 1.00 93.25 289 TYR A CA 1
ATOM 2334 C C . TYR A 1 289 ? 1.356 5.471 -24.896 1.00 93.25 289 TYR A C 1
ATOM 2336 O O . TYR A 1 289 ? 1.136 5.465 -23.686 1.00 93.25 289 TYR A O 1
ATOM 2344 N N . GLU A 1 290 ? 1.839 6.538 -25.526 1.00 91.56 290 GLU A N 1
ATOM 2345 C CA . GLU A 1 290 ? 1.992 7.823 -24.852 1.00 91.56 290 GLU A CA 1
ATOM 2346 C C . GLU A 1 290 ? 0.625 8.426 -24.485 1.00 91.56 290 GLU A C 1
ATOM 2348 O O . GLU A 1 290 ? -0.295 8.443 -25.319 1.00 91.56 290 GLU A O 1
ATOM 2353 N N . PRO A 1 291 ? 0.473 8.962 -23.262 1.00 89.81 291 PRO A N 1
ATOM 2354 C CA . PRO A 1 291 ? -0.729 9.690 -22.887 1.00 89.81 291 PRO A CA 1
ATOM 2355 C C . PRO A 1 291 ? -0.824 10.998 -23.686 1.00 89.81 291 PRO A C 1
ATOM 2357 O O . PRO A 1 291 ? 0.150 11.740 -23.797 1.00 89.81 291 PRO A O 1
ATOM 2360 N N . VAL A 1 292 ? -2.013 11.320 -24.208 1.00 92.19 292 VAL A N 1
ATOM 2361 C CA . VAL A 1 292 ? -2.242 12.592 -24.931 1.00 92.19 292 VAL A CA 1
ATOM 2362 C C . VAL A 1 292 ? -2.220 13.779 -23.968 1.00 92.19 292 VAL A C 1
ATOM 2364 O O . VAL A 1 292 ? -1.802 14.880 -24.321 1.00 92.19 292 VAL A O 1
ATOM 2367 N N . VAL A 1 293 ? -2.687 13.556 -22.739 1.00 90.81 293 VAL A N 1
ATOM 2368 C CA . VAL A 1 293 ? -2.759 14.565 -21.684 1.00 90.81 293 VAL A CA 1
ATOM 2369 C C . VAL A 1 293 ? -2.212 13.997 -20.381 1.00 90.81 293 VAL A C 1
ATOM 2371 O O . VAL A 1 293 ? -2.584 12.907 -19.959 1.00 90.81 293 VAL A O 1
ATOM 2374 N N . VAL A 1 294 ? -1.366 14.772 -19.701 1.00 86.00 294 VAL A N 1
ATOM 2375 C CA . VAL A 1 294 ? -0.804 14.426 -18.378 1.00 86.00 294 VAL A CA 1
ATOM 2376 C C . VAL A 1 294 ? -1.774 14.810 -17.241 1.00 86.00 294 VAL A C 1
ATOM 2378 O O . VAL A 1 294 ? -1.405 14.890 -16.073 1.00 86.00 294 VAL A O 1
ATOM 2381 N N . SER A 1 295 ? -3.043 15.096 -17.553 1.00 86.06 295 SER A N 1
ATOM 2382 C CA . SER A 1 295 ? -4.025 15.490 -16.543 1.00 86.06 295 SER A CA 1
ATOM 2383 C C . SER A 1 295 ? -4.412 14.293 -15.680 1.00 86.06 295 SER A C 1
ATOM 2385 O O . SER A 1 295 ? -5.041 13.348 -16.161 1.00 86.06 295 SER A O 1
ATOM 2387 N N . TYR A 1 296 ? -4.080 14.355 -14.393 1.00 79.69 296 TYR A N 1
ATOM 2388 C CA . TYR A 1 296 ? -4.479 13.338 -13.431 1.00 79.69 296 TYR A CA 1
ATOM 2389 C C . TYR A 1 296 ? -5.989 13.409 -13.175 1.00 79.69 296 TYR A C 1
ATOM 2391 O O . TYR A 1 296 ? -6.487 14.388 -12.616 1.00 79.69 296 TYR A O 1
ATOM 2399 N N . ASN A 1 297 ? -6.722 12.366 -13.570 1.00 84.31 297 ASN A N 1
ATOM 2400 C CA . ASN A 1 297 ? -8.127 12.204 -13.214 1.00 84.31 297 ASN A CA 1
ATOM 2401 C C . ASN A 1 297 ? -8.258 11.094 -12.157 1.00 84.31 297 ASN A C 1
ATOM 2403 O O . ASN A 1 297 ? -8.113 9.920 -12.505 1.00 84.31 297 ASN A O 1
ATOM 2407 N N . PRO A 1 298 ? -8.577 11.418 -10.889 1.00 76.31 298 PRO A N 1
ATOM 2408 C CA . PRO A 1 298 ? -8.699 10.412 -9.835 1.00 76.31 298 PRO A CA 1
ATOM 2409 C C . PRO A 1 298 ? -9.806 9.387 -10.119 1.00 76.31 298 PRO A C 1
ATOM 2411 O O . PRO A 1 298 ? -9.731 8.260 -9.642 1.00 76.31 298 PRO A O 1
ATOM 2414 N N . LEU A 1 299 ? -10.819 9.739 -10.921 1.00 80.69 299 LEU A N 1
ATOM 2415 C CA . LEU A 1 299 ? -11.893 8.814 -11.291 1.00 80.69 299 LEU A CA 1
ATOM 2416 C C . LEU A 1 299 ? -11.483 7.822 -12.382 1.00 80.69 299 LEU A C 1
ATOM 2418 O O . LEU A 1 299 ? -12.021 6.717 -12.419 1.00 80.69 299 LEU A O 1
ATOM 2422 N N . ALA A 1 300 ? -10.522 8.180 -13.243 1.00 80.94 300 ALA A N 1
ATOM 2423 C CA . ALA A 1 300 ? -10.019 7.272 -14.277 1.00 80.94 300 ALA A CA 1
ATOM 2424 C C . ALA A 1 300 ? -9.424 6.001 -13.660 1.00 80.94 300 ALA A C 1
ATOM 2426 O O . ALA A 1 300 ? -9.505 4.930 -14.254 1.00 80.94 300 ALA A O 1
ATOM 2427 N N . PHE A 1 301 ? -8.927 6.109 -12.428 1.00 70.50 301 PHE A N 1
ATOM 2428 C CA . PHE A 1 301 ? -8.386 4.996 -11.672 1.00 70.50 301 PHE A CA 1
ATOM 2429 C C . PHE A 1 301 ? -9.403 3.875 -11.397 1.00 70.50 301 PHE A C 1
ATOM 2431 O O . PHE A 1 301 ? -9.065 2.696 -11.443 1.00 70.50 301 PHE A O 1
ATOM 2438 N N . PHE A 1 302 ? -10.658 4.225 -11.105 1.00 73.31 302 PHE A N 1
ATOM 2439 C CA . PHE A 1 302 ? -11.683 3.226 -10.785 1.00 73.31 302 PHE A CA 1
ATOM 2440 C C . PHE A 1 302 ? -12.221 2.514 -12.016 1.00 73.31 302 PHE A C 1
ATOM 2442 O O . PHE A 1 302 ? -12.751 1.410 -11.909 1.00 73.31 302 PHE A O 1
ATOM 2449 N N . ALA A 1 303 ? -12.138 3.178 -13.162 1.00 74.62 303 ALA A N 1
ATOM 2450 C CA . ALA A 1 303 ? -12.862 2.767 -14.339 1.00 74.62 303 ALA A CA 1
ATOM 2451 C C . ALA A 1 303 ? -11.953 2.184 -15.419 1.00 74.62 303 ALA A C 1
ATOM 2453 O O . ALA A 1 303 ? -12.482 1.476 -16.257 1.00 74.62 303 ALA A O 1
ATOM 2454 N N . ASP A 1 304 ? -10.651 2.498 -15.481 1.00 68.31 304 ASP A N 1
ATOM 2455 C CA . ASP A 1 304 ? -9.772 2.233 -16.649 1.00 68.31 304 ASP A CA 1
ATOM 2456 C C . ASP A 1 304 ? -10.318 2.765 -18.001 1.00 68.31 304 ASP A C 1
ATOM 2458 O O . ASP A 1 304 ? -9.665 2.704 -19.035 1.00 68.31 304 ASP A O 1
ATOM 2462 N N . ILE A 1 305 ? -11.523 3.341 -18.001 1.00 63.25 305 ILE A N 1
ATOM 2463 C CA . ILE A 1 305 ? -12.344 3.655 -19.172 1.00 63.25 305 ILE A CA 1
ATOM 2464 C C . ILE A 1 305 ? -11.948 5.004 -19.799 1.00 63.25 305 ILE A C 1
ATOM 2466 O O . ILE A 1 305 ? -12.389 5.318 -20.901 1.00 63.25 305 ILE A O 1
ATOM 2470 N N . PHE A 1 306 ? -11.110 5.814 -19.141 1.00 68.56 306 PHE A N 1
ATOM 2471 C CA . PHE A 1 306 ? -10.910 7.222 -19.523 1.00 68.56 306 PHE A CA 1
ATOM 2472 C C . PHE A 1 306 ? -9.469 7.641 -19.829 1.00 68.56 306 PHE A C 1
ATOM 2474 O O . PHE A 1 306 ? -9.203 8.841 -19.916 1.00 68.56 306 PHE A O 1
ATOM 2481 N N . GLN A 1 307 ? -8.532 6.711 -20.020 1.00 78.00 307 GLN A N 1
ATOM 2482 C CA . GLN A 1 307 ? -7.208 7.102 -20.505 1.00 78.00 307 GLN A CA 1
ATOM 2483 C C . GLN A 1 307 ? -7.259 7.403 -22.007 1.00 78.00 307 GLN A C 1
ATOM 2485 O O . GLN A 1 307 ? -7.378 6.511 -22.844 1.00 78.00 307 GLN A O 1
ATOM 2490 N N . VAL A 1 308 ? -7.180 8.691 -22.351 1.00 85.75 308 VAL A N 1
ATOM 2491 C CA . VAL A 1 308 ? -7.010 9.135 -23.738 1.00 85.75 308 VAL A CA 1
ATOM 2492 C C . VAL A 1 308 ? -5.542 8.946 -24.109 1.00 85.75 308 VAL A C 1
ATOM 2494 O O . VAL A 1 308 ? -4.693 9.795 -23.831 1.00 85.75 308 VAL A O 1
ATOM 2497 N N . VAL A 1 309 ? -5.249 7.795 -24.704 1.00 91.19 309 VAL A N 1
ATOM 2498 C CA . VAL A 1 309 ? -3.924 7.449 -25.222 1.00 91.19 309 VAL A CA 1
ATOM 2499 C C . VAL A 1 309 ? -3.801 7.806 -26.701 1.00 91.19 309 VAL A C 1
ATOM 2501 O O . VAL A 1 309 ? -4.798 7.870 -27.430 1.00 91.19 309 VAL A O 1
ATOM 2504 N N . ASN A 1 310 ? -2.575 8.065 -27.153 1.00 92.94 310 ASN A N 1
ATOM 2505 C CA . ASN A 1 310 ? -2.299 8.243 -28.573 1.00 92.94 310 ASN A CA 1
ATOM 2506 C C . ASN A 1 310 ? -2.706 6.992 -29.365 1.00 92.94 310 ASN A C 1
ATOM 2508 O O . ASN A 1 310 ? -2.614 5.870 -28.879 1.00 92.94 310 ASN A O 1
ATOM 2512 N N . LYS A 1 311 ? -3.155 7.175 -30.615 1.00 94.19 311 LYS A N 1
ATOM 2513 C CA . LYS A 1 311 ? -3.557 6.043 -31.475 1.00 94.19 311 LYS A CA 1
ATOM 2514 C C . LYS A 1 311 ? -2.370 5.184 -31.911 1.00 94.19 311 LYS A C 1
ATOM 2516 O O . LYS A 1 311 ? -2.539 3.994 -32.158 1.00 94.19 311 LYS A O 1
ATOM 2521 N N . ALA A 1 312 ? -1.200 5.801 -32.059 1.00 95.94 312 ALA A N 1
ATOM 2522 C CA . ALA A 1 312 ? 0.024 5.104 -32.415 1.00 95.94 312 ALA A CA 1
ATOM 2523 C C . ALA A 1 312 ? 0.722 4.627 -31.134 1.00 95.94 312 ALA A C 1
ATOM 2525 O O . ALA A 1 312 ? 0.896 5.440 -30.221 1.00 95.94 312 ALA A O 1
ATOM 2526 N N . PRO A 1 313 ? 1.108 3.343 -31.045 1.00 94.88 313 PRO A N 1
ATOM 2527 C CA . PRO A 1 313 ? 1.911 2.874 -29.931 1.00 94.88 313 PRO A CA 1
ATOM 2528 C C . PRO A 1 313 ? 3.297 3.510 -30.009 1.00 94.88 313 PRO A C 1
ATOM 2530 O O . PRO A 1 313 ? 3.927 3.530 -31.066 1.00 94.88 313 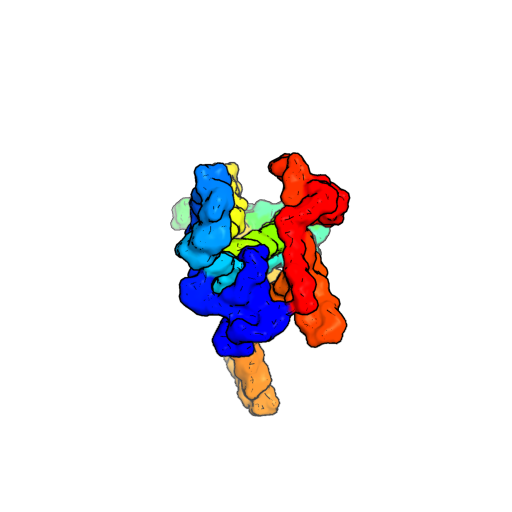PRO A O 1
ATOM 2533 N N . THR A 1 314 ? 3.773 4.012 -28.877 1.00 91.50 314 THR A N 1
ATOM 2534 C CA . THR A 1 314 ? 5.151 4.487 -28.714 1.00 91.50 314 THR A CA 1
ATOM 2535 C C . THR A 1 314 ? 6.118 3.312 -28.762 1.00 91.50 314 THR A C 1
ATOM 2537 O O . THR A 1 314 ? 7.232 3.433 -29.266 1.00 91.50 314 THR A O 1
ATOM 2540 N N . TRP A 1 315 ? 5.680 2.154 -28.265 1.00 89.50 315 TRP A N 1
ATOM 2541 C CA . TRP A 1 315 ? 6.469 0.936 -28.294 1.00 89.50 315 TRP A CA 1
ATOM 2542 C C . TRP A 1 315 ? 5.595 -0.304 -28.488 1.00 89.50 315 TRP A C 1
ATOM 2544 O O . TRP A 1 315 ? 4.524 -0.434 -27.896 1.00 89.50 315 TRP A O 1
ATOM 2554 N N . THR A 1 316 ? 6.081 -1.241 -29.297 1.00 92.19 316 THR A N 1
ATOM 2555 C CA . THR A 1 316 ? 5.496 -2.571 -29.494 1.00 92.19 316 THR A CA 1
ATOM 2556 C C . THR A 1 316 ? 6.595 -3.611 -29.385 1.00 92.19 316 THR A C 1
ATOM 2558 O O . THR A 1 316 ? 7.688 -3.392 -29.914 1.00 92.19 316 THR A O 1
ATOM 2561 N N . MET A 1 317 ? 6.295 -4.760 -28.779 1.00 87.00 317 MET A N 1
ATOM 2562 C CA . MET A 1 317 ? 7.207 -5.900 -28.814 1.00 87.00 317 MET A CA 1
ATOM 2563 C C . MET A 1 317 ? 7.500 -6.267 -30.282 1.00 87.00 317 MET A C 1
ATOM 2565 O O . MET A 1 317 ? 6.549 -6.447 -31.049 1.00 87.00 317 MET A O 1
ATOM 2569 N N . PRO A 1 318 ? 8.776 -6.355 -30.704 1.00 84.31 318 PRO A N 1
ATOM 2570 C CA . PRO A 1 318 ? 9.114 -6.800 -32.050 1.00 84.31 318 PRO A CA 1
ATOM 2571 C C . PRO A 1 318 ? 8.545 -8.204 -32.312 1.00 84.31 318 PRO A C 1
ATOM 2573 O O . PRO A 1 318 ? 8.563 -9.027 -31.392 1.00 84.31 318 PRO A O 1
ATOM 2576 N N . PRO A 1 319 ? 8.053 -8.498 -33.530 1.00 81.50 319 PRO A N 1
ATOM 2577 C CA . PRO A 1 319 ? 7.601 -9.843 -33.872 1.00 81.50 319 PRO A CA 1
ATOM 2578 C C . PRO A 1 319 ? 8.754 -10.845 -33.718 1.00 81.50 319 PRO A C 1
ATOM 2580 O O . PRO A 1 319 ? 9.898 -10.528 -34.068 1.00 81.50 319 PRO A O 1
ATOM 2583 N N . SER A 1 320 ? 8.438 -12.015 -33.154 1.00 68.19 320 SER A N 1
ATOM 2584 C CA . SER A 1 320 ? 9.354 -13.146 -32.983 1.00 68.19 320 SER A CA 1
ATOM 2585 C C . SER A 1 320 ? 9.670 -13.866 -34.290 1.00 68.19 320 SER A C 1
ATOM 2587 O O . SER A 1 320 ? 8.864 -13.799 -35.246 1.00 68.19 320 SER A O 1
#

Foldseek 3Di:
DPLVPCQPDPQQAALVRDGDDPVLEDAPVQLVVLVVVLVVVCVVCVVCNVVSCVPSPSGHYDADDPVLLLVLLLLLLLLLVVLVVVLVVVVLLLVLAAQDDDDQKDQAADPPDDNVVCCVVVVDDSVVRIAGEDHHHHPVVSVCCCVVPSVVSVVVSVLLSLVLSLVSVPRRDSVVSVVSSVVSSVVSCVVVVCCVPVPDPVNVVSVVRYDDDPSDPPVVVVPDDPVRVVVCCCVVQVPVVCPVVVCVPVVDDVSSVVSVVSSVVSVVVNQVVQWDQDPVRDTDGAFAFAQPDPDDDVVCSVPVPDGRTDPDGPTDDPDD

pLDDT: mean 90.23, std 7.92, range [56.81, 98.31]

Sequence (320 aa):
ASITRCPDGPNCRGPGGTTYTLSRLRSFDAYTTRVFFRDALKSLFPDREAEIGAAADPGEYGLEDYYCRLMCALLFVMGVVDDLQKTLQLAFLLYALPTQCESWVRYETPDWGPREEAKLLHGWTELDLVKFKVAGMTLQWKLLNSVLVLLPKVLIWMMLVSTGFHFLMETSGIMDLVINCMALKFVLSLDELVFSRMATHMTKYILEHMEDLPLFHMKSEDGETLDEAAERFRHEELSHSHYWTRIARMLVPKRLIYIFLIMAVFLIKYYRHNCDCLEDGSCVSKPIYEPVVVSYNPLAFFADIFQVVNKAPTWTMPPS